Protein AF-A0A3M2SZV5-F1 (afdb_monomer_lite)

Radius of gyration: 18.26 Å; chains: 1; bounding box: 62×36×43 Å

Structure (mmCIF, N/CA/C/O backbone):
data_AF-A0A3M2SZV5-F1
#
_entry.id   AF-A0A3M2SZV5-F1
#
loop_
_atom_site.group_PDB
_atom_site.id
_atom_site.type_symbol
_atom_site.label_atom_id
_atom_site.label_alt_id
_atom_site.label_comp_id
_atom_site.label_asym_id
_atom_site.label_entity_id
_atom_site.label_seq_id
_atom_site.pdbx_PDB_ins_code
_atom_site.Cartn_x
_atom_site.Cartn_y
_atom_site.Cartn_z
_atom_site.occupancy
_atom_site.B_iso_or_equiv
_atom_site.auth_seq_id
_atom_site.auth_comp_id
_atom_site.auth_asym_id
_atom_site.auth_atom_id
_atom_site.pdbx_PDB_model_num
ATOM 1 N N . MET A 1 1 ? 15.591 15.649 13.069 1.00 65.69 1 MET A N 1
ATOM 2 C CA . MET A 1 1 ? 14.840 15.835 11.813 1.00 65.69 1 MET A CA 1
ATOM 3 C C . MET A 1 1 ? 13.362 15.881 12.160 1.00 65.69 1 MET A C 1
ATOM 5 O O . MET A 1 1 ? 12.915 15.000 12.886 1.00 65.69 1 MET A O 1
ATOM 9 N N . SER A 1 2 ? 12.635 16.928 11.766 1.00 85.44 2 SER A N 1
ATOM 10 C CA . SER A 1 2 ? 11.205 17.078 12.101 1.00 85.44 2 SER A CA 1
ATOM 11 C C . SER A 1 2 ? 10.302 16.428 11.044 1.00 85.44 2 SER A C 1
ATOM 13 O O . SER A 1 2 ? 10.729 16.198 9.913 1.00 85.44 2 SER A O 1
ATOM 15 N N . ALA A 1 3 ? 9.033 16.162 11.373 1.00 85.00 3 ALA A N 1
ATOM 16 C CA . ALA A 1 3 ? 8.074 15.637 10.394 1.00 85.00 3 ALA A CA 1
ATOM 17 C C . ALA A 1 3 ? 7.846 16.604 9.212 1.00 85.00 3 ALA A C 1
ATOM 19 O O . ALA A 1 3 ? 7.704 16.169 8.073 1.00 85.00 3 ALA A O 1
ATOM 20 N N . ALA A 1 4 ? 7.885 17.917 9.465 1.00 87.75 4 ALA A N 1
ATOM 21 C CA . ALA A 1 4 ? 7.800 18.940 8.421 1.00 87.75 4 ALA A CA 1
ATOM 22 C C . ALA A 1 4 ? 9.028 18.934 7.492 1.00 87.75 4 ALA A C 1
ATOM 24 O O . ALA A 1 4 ? 8.910 19.163 6.290 1.00 87.75 4 ALA A O 1
ATOM 25 N N . GLU A 1 5 ? 10.214 18.643 8.033 1.00 91.69 5 GLU A N 1
ATOM 26 C CA . GLU A 1 5 ? 11.435 18.505 7.238 1.00 91.69 5 GLU A CA 1
ATOM 27 C C . GLU A 1 5 ? 11.373 17.280 6.317 1.00 91.69 5 GLU A C 1
ATOM 29 O O . GLU A 1 5 ? 11.723 17.387 5.144 1.00 91.69 5 GLU A O 1
ATOM 34 N N . LEU A 1 6 ? 10.860 16.150 6.815 1.00 91.56 6 LEU A N 1
ATOM 35 C CA . LEU A 1 6 ? 10.626 14.950 6.009 1.00 91.56 6 LEU A CA 1
ATOM 36 C C . LEU A 1 6 ? 9.609 15.184 4.882 1.00 91.56 6 LEU A C 1
ATOM 38 O O . LEU A 1 6 ? 9.836 14.749 3.755 1.00 91.56 6 LEU A O 1
ATOM 42 N N . GLU A 1 7 ? 8.512 15.893 5.158 1.00 92.81 7 GLU A N 1
ATOM 43 C CA . GLU A 1 7 ? 7.506 16.233 4.142 1.00 92.81 7 GLU A CA 1
ATOM 44 C C . GLU A 1 7 ? 8.078 17.145 3.050 1.00 92.81 7 GLU A C 1
ATOM 46 O O . GLU A 1 7 ? 7.832 16.925 1.860 1.00 92.81 7 GLU A O 1
ATOM 51 N N . ARG A 1 8 ? 8.914 18.118 3.436 1.00 95.50 8 ARG A N 1
ATOM 52 C CA . ARG A 1 8 ? 9.645 18.963 2.484 1.00 95.50 8 ARG A CA 1
ATOM 53 C C . ARG A 1 8 ? 10.587 18.133 1.612 1.00 95.50 8 ARG A C 1
ATOM 55 O O . ARG A 1 8 ? 10.566 18.296 0.398 1.00 95.50 8 ARG A O 1
ATOM 62 N N . LEU A 1 9 ? 11.382 17.240 2.206 1.00 96.38 9 LEU A N 1
ATOM 63 C CA . LEU A 1 9 ? 12.314 16.385 1.462 1.00 96.38 9 LEU A CA 1
ATOM 64 C C . LEU A 1 9 ? 11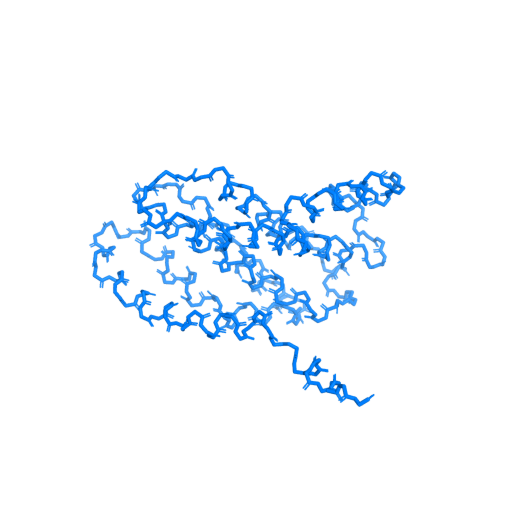.589 15.470 0.470 1.00 96.38 9 LEU A C 1
ATOM 66 O O . LEU A 1 9 ? 12.046 15.311 -0.661 1.00 96.38 9 LEU A O 1
ATOM 70 N N . LEU A 1 10 ? 10.449 14.898 0.870 1.00 95.50 10 LEU A N 1
ATOM 71 C CA . LEU A 1 10 ? 9.628 14.097 -0.031 1.00 95.50 10 LEU A CA 1
ATOM 72 C C . LEU A 1 10 ? 9.091 14.945 -1.191 1.00 95.50 10 LEU A C 1
ATOM 74 O O . LEU A 1 10 ? 9.194 14.524 -2.336 1.00 95.50 10 LEU A O 1
ATOM 78 N N . SER A 1 11 ? 8.599 16.154 -0.913 1.00 95.50 11 SER A N 1
ATOM 79 C CA . SER A 1 11 ? 8.091 17.073 -1.944 1.00 95.50 11 SER A CA 1
ATOM 80 C C . SER A 1 11 ? 9.188 17.497 -2.932 1.00 95.50 11 SER A C 1
ATOM 82 O O . SER A 1 11 ? 8.989 17.474 -4.144 1.00 95.50 11 SER A O 1
ATOM 84 N N . GLU A 1 12 ? 10.385 17.816 -2.434 1.00 96.75 12 GLU A N 1
ATOM 85 C CA . GLU A 1 12 ? 11.546 18.141 -3.273 1.00 96.75 12 GLU A CA 1
ATOM 86 C C . GLU A 1 12 ? 11.958 16.964 -4.153 1.00 96.75 12 GLU A C 1
ATOM 88 O O . GLU A 1 12 ? 12.277 17.138 -5.332 1.00 96.75 12 GLU A O 1
ATOM 93 N N . TRP A 1 13 ? 11.908 15.751 -3.603 1.00 96.50 13 TRP A N 1
ATOM 94 C CA . TRP A 1 13 ? 12.126 14.548 -4.384 1.00 96.50 13 TRP A CA 1
ATOM 95 C C . TRP A 1 13 ? 11.054 14.386 -5.469 1.00 96.50 13 TRP A C 1
ATOM 97 O O . TRP A 1 13 ? 11.414 14.200 -6.631 1.00 96.50 13 TRP A O 1
ATOM 107 N N . GLU A 1 14 ? 9.766 14.530 -5.143 1.00 95.69 14 GLU A N 1
ATOM 108 C CA . GLU A 1 14 ? 8.658 14.432 -6.107 1.00 95.69 14 GLU A CA 1
ATOM 109 C C . GLU A 1 14 ? 8.799 15.419 -7.274 1.00 95.69 14 GLU A C 1
ATOM 111 O O . GLU A 1 14 ? 8.461 15.085 -8.415 1.00 95.69 14 GLU A O 1
ATOM 116 N N . ASP A 1 15 ? 9.313 16.620 -7.008 1.00 94.88 15 ASP A N 1
ATOM 117 C CA . ASP A 1 15 ? 9.559 17.647 -8.021 1.00 94.88 15 ASP A CA 1
ATOM 118 C C . ASP A 1 15 ? 10.841 17.406 -8.827 1.00 94.88 15 ASP A C 1
ATOM 120 O O . ASP A 1 15 ? 10.909 17.772 -10.003 1.00 94.88 15 ASP A O 1
ATOM 124 N N . SER A 1 16 ? 11.835 16.731 -8.243 1.00 95.56 16 SER A N 1
ATOM 125 C CA . SER A 1 16 ? 13.064 16.335 -8.943 1.00 95.56 16 SER A CA 1
ATOM 126 C C . SER A 1 16 ? 12.867 15.165 -9.920 1.00 95.56 16 SER A C 1
ATOM 128 O O . SER A 1 16 ? 13.669 14.975 -10.839 1.00 95.56 16 SER A O 1
ATOM 130 N N . VAL A 1 17 ? 11.808 14.365 -9.743 1.00 92.94 17 VAL A N 1
ATOM 131 C CA . VAL A 1 17 ? 11.581 13.141 -10.523 1.00 92.94 17 VAL A CA 1
ATOM 132 C C . VAL A 1 17 ? 11.165 13.477 -11.972 1.00 92.94 17 VAL A C 1
ATOM 134 O O . VAL A 1 17 ? 10.203 14.219 -12.195 1.00 92.94 17 VAL A O 1
ATOM 137 N N . PRO A 1 18 ? 11.804 12.877 -13.000 1.00 91.56 18 PRO A N 1
ATOM 138 C CA . PRO A 1 18 ? 11.467 13.116 -14.405 1.00 91.56 18 PRO A CA 1
ATOM 139 C C . PRO A 1 18 ? 10.014 12.771 -14.755 1.00 91.56 18 PRO A C 1
ATOM 141 O O . PRO A 1 18 ? 9.464 11.776 -14.287 1.00 91.56 18 PRO A O 1
ATOM 144 N N . GLY A 1 19 ? 9.394 13.537 -15.659 1.00 86.94 19 GLY A N 1
ATOM 145 C CA . GLY A 1 19 ? 7.937 13.541 -15.857 1.00 86.94 19 GLY A CA 1
ATOM 146 C C . GLY A 1 19 ? 7.260 12.186 -16.122 1.00 86.94 19 GLY A C 1
ATOM 147 O O . GLY A 1 19 ? 6.138 11.978 -15.665 1.00 86.94 19 GLY A O 1
ATOM 148 N N . GLY A 1 20 ? 7.904 11.257 -16.837 1.00 87.25 20 GLY A N 1
ATOM 149 C CA . GLY A 1 20 ? 7.361 9.904 -17.037 1.00 87.25 20 GLY A CA 1
ATOM 150 C C . GLY A 1 20 ? 7.285 9.111 -15.730 1.00 87.25 20 GLY A C 1
ATOM 151 O O . GLY A 1 20 ? 6.232 8.586 -15.380 1.00 87.25 20 GLY A O 1
ATOM 152 N N . ILE A 1 21 ? 8.385 9.124 -14.979 1.00 89.62 21 ILE A N 1
ATOM 153 C CA . ILE A 1 21 ? 8.524 8.462 -13.682 1.00 89.62 21 ILE A CA 1
ATOM 154 C C . ILE A 1 21 ? 7.622 9.142 -12.643 1.00 89.62 21 ILE A C 1
ATOM 156 O O . ILE A 1 21 ? 6.918 8.468 -11.900 1.00 89.62 21 ILE A O 1
ATOM 160 N N . ARG A 1 22 ? 7.541 10.477 -12.656 1.00 91.81 22 ARG A N 1
ATOM 161 C CA . ARG A 1 22 ? 6.679 11.253 -11.755 1.00 91.81 22 ARG A CA 1
ATOM 162 C C . ARG A 1 22 ? 5.206 10.889 -11.931 1.00 91.81 22 ARG A C 1
ATOM 164 O O . ARG A 1 22 ? 4.488 10.740 -10.952 1.00 91.81 22 ARG A O 1
ATOM 171 N N . ARG A 1 23 ? 4.738 10.696 -13.171 1.00 91.31 23 ARG A N 1
ATOM 172 C CA . ARG A 1 23 ? 3.358 10.239 -13.425 1.00 91.31 23 ARG A CA 1
ATOM 173 C C . ARG A 1 23 ? 3.111 8.819 -12.920 1.00 91.31 23 ARG A C 1
ATOM 175 O O . ARG A 1 23 ? 2.054 8.581 -12.350 1.00 91.31 23 ARG A O 1
ATOM 182 N N . LEU A 1 24 ? 4.064 7.910 -13.110 1.00 92.38 24 LEU A N 1
ATOM 183 C CA . LEU A 1 24 ? 3.982 6.540 -12.598 1.00 92.38 24 LEU A CA 1
ATOM 184 C C . LEU A 1 24 ? 3.880 6.533 -11.069 1.00 92.38 24 LEU A C 1
ATOM 186 O O . LEU A 1 24 ? 2.961 5.939 -10.513 1.00 92.38 24 LEU A O 1
ATOM 190 N N . VAL A 1 25 ? 4.771 7.259 -10.397 1.00 92.31 25 VAL A N 1
ATOM 191 C CA . VAL A 1 25 ? 4.838 7.313 -8.933 1.00 92.31 25 VAL A CA 1
ATOM 192 C C . VAL A 1 25 ? 3.606 7.987 -8.340 1.00 92.31 25 VAL A C 1
ATOM 194 O O . VAL A 1 25 ? 2.918 7.382 -7.523 1.00 92.31 25 VAL A O 1
ATOM 197 N N . LEU A 1 26 ? 3.299 9.213 -8.777 1.00 91.62 26 LEU A N 1
ATOM 198 C CA . LEU A 1 26 ? 2.245 10.025 -8.168 1.00 91.62 26 LEU A CA 1
ATOM 199 C C . LEU A 1 26 ? 0.845 9.551 -8.567 1.00 91.62 26 LEU A C 1
ATOM 201 O O . LEU A 1 26 ? -0.056 9.528 -7.737 1.00 91.62 26 LEU A O 1
ATOM 205 N N . ARG A 1 27 ? 0.641 9.168 -9.835 1.00 89.06 27 ARG A N 1
ATOM 206 C CA . ARG A 1 27 ? -0.700 8.866 -10.371 1.00 89.06 27 ARG A CA 1
ATOM 207 C C . ARG A 1 27 ? -0.980 7.383 -10.571 1.00 89.06 27 ARG A C 1
ATOM 209 O O . ARG A 1 27 ? -2.142 7.018 -10.600 1.00 89.06 27 ARG A O 1
ATOM 216 N N . GLY A 1 28 ? 0.048 6.544 -10.682 1.00 87.81 28 GLY A N 1
ATOM 217 C CA . GLY A 1 28 ? -0.133 5.109 -10.915 1.00 87.81 28 GLY A CA 1
ATOM 218 C C . GLY A 1 28 ? -0.326 4.736 -12.368 1.00 87.81 28 GLY A C 1
ATOM 219 O O . GLY A 1 28 ? -0.798 3.651 -12.675 1.00 87.81 28 GLY A O 1
ATOM 220 N N . ASN A 1 29 ? 0.067 5.620 -13.279 1.00 84.25 29 ASN A N 1
ATOM 221 C CA . ASN A 1 29 ? -0.069 5.360 -14.702 1.00 84.25 29 ASN A CA 1
ATOM 222 C C . ASN A 1 29 ? 1.056 4.432 -15.187 1.00 84.25 29 ASN A C 1
ATOM 224 O O . ASN A 1 29 ? 2.215 4.629 -14.820 1.00 84.25 29 ASN A O 1
ATOM 228 N N . ASN A 1 30 ? 0.729 3.519 -16.107 1.00 82.56 30 ASN A N 1
ATOM 229 C CA . ASN A 1 30 ? 1.674 2.637 -16.806 1.00 82.56 30 ASN A CA 1
ATOM 230 C C . ASN A 1 30 ? 2.491 1.738 -15.858 1.00 82.56 30 ASN A C 1
ATOM 232 O O . ASN A 1 30 ? 3.724 1.785 -15.851 1.00 82.56 30 ASN A O 1
ATOM 236 N N . LEU A 1 31 ? 1.801 0.910 -15.068 1.00 90.38 31 LEU A N 1
ATOM 237 C CA . LEU A 1 31 ? 2.433 -0.078 -14.181 1.00 90.38 31 LEU A CA 1
ATOM 238 C C . LEU A 1 31 ? 3.010 -1.301 -14.921 1.00 90.38 31 LEU A C 1
ATOM 240 O O . LEU A 1 31 ? 3.653 -2.136 -14.291 1.00 90.38 31 LEU A O 1
ATOM 244 N N . ASP A 1 32 ? 2.854 -1.364 -16.247 1.00 87.12 32 ASP A N 1
ATOM 245 C CA . ASP A 1 32 ? 3.292 -2.487 -17.087 1.00 87.12 32 ASP A CA 1
ATOM 246 C C . ASP A 1 32 ? 4.822 -2.608 -17.199 1.00 87.12 32 ASP A C 1
ATOM 248 O O . ASP A 1 32 ? 5.353 -3.650 -17.586 1.00 87.12 32 ASP A O 1
ATOM 252 N N . ALA A 1 33 ? 5.558 -1.534 -16.893 1.00 88.00 33 ALA A N 1
ATOM 253 C CA . ALA A 1 33 ? 7.013 -1.583 -16.902 1.00 88.00 33 ALA A CA 1
ATOM 254 C C . ALA A 1 33 ? 7.527 -2.442 -15.726 1.00 88.00 33 ALA A C 1
ATOM 256 O O . ALA A 1 33 ? 7.054 -2.279 -14.596 1.00 88.00 33 ALA A O 1
ATOM 257 N N . PRO A 1 34 ? 8.535 -3.312 -15.934 1.00 87.50 34 PRO A N 1
ATOM 258 C CA . PRO A 1 34 ? 9.102 -4.118 -14.857 1.00 87.50 34 PRO A CA 1
ATOM 259 C C . PRO A 1 34 ? 9.517 -3.260 -13.653 1.00 87.50 34 PRO A C 1
ATOM 261 O O . PRO A 1 34 ? 10.268 -2.296 -13.790 1.00 87.50 34 PRO A O 1
ATOM 264 N N . GLY A 1 35 ? 9.008 -3.601 -12.467 1.00 90.00 35 GLY A N 1
ATOM 265 C CA . GLY A 1 35 ? 9.298 -2.882 -11.223 1.00 90.00 35 GLY A CA 1
ATOM 266 C C . GLY A 1 35 ? 8.485 -1.602 -10.987 1.00 90.00 35 GLY A C 1
ATOM 267 O O . GLY A 1 35 ? 8.577 -1.042 -9.897 1.00 90.00 35 GLY A O 1
ATOM 268 N N . ALA A 1 36 ? 7.645 -1.157 -11.928 1.00 93.88 36 ALA A N 1
ATOM 269 C CA . ALA A 1 36 ? 6.817 0.042 -11.765 1.00 93.88 36 ALA A CA 1
ATOM 270 C C . ALA A 1 36 ? 5.862 -0.051 -10.565 1.00 93.88 36 ALA A C 1
ATOM 272 O O . ALA A 1 36 ? 5.790 0.875 -9.756 1.00 93.88 36 ALA A O 1
ATOM 273 N N . ALA A 1 37 ? 5.174 -1.188 -10.416 1.00 95.38 37 ALA A N 1
ATOM 274 C CA . ALA A 1 37 ? 4.267 -1.435 -9.296 1.00 95.38 37 ALA A CA 1
ATOM 275 C C . ALA A 1 37 ? 4.999 -1.439 -7.939 1.00 95.38 37 ALA A C 1
ATOM 277 O O . ALA A 1 37 ? 4.530 -0.808 -6.992 1.00 95.38 37 ALA A O 1
ATOM 278 N N . ASN A 1 38 ? 6.193 -2.048 -7.870 1.00 95.44 38 ASN A N 1
ATOM 279 C CA . ASN A 1 38 ? 7.052 -1.982 -6.679 1.00 95.44 38 ASN A CA 1
ATOM 280 C C . ASN A 1 38 ? 7.441 -0.545 -6.356 1.00 95.44 38 ASN A C 1
ATOM 282 O O . ASN A 1 38 ? 7.339 -0.112 -5.216 1.00 95.44 38 ASN A O 1
ATOM 286 N N . PHE A 1 39 ? 7.875 0.216 -7.360 1.00 95.44 39 PHE A N 1
ATOM 287 C CA . PHE A 1 39 ? 8.334 1.575 -7.129 1.00 95.44 39 PHE A CA 1
ATOM 288 C C . PHE A 1 39 ? 7.206 2.491 -6.647 1.00 95.44 39 PHE A C 1
ATOM 290 O O . PHE A 1 39 ? 7.399 3.282 -5.722 1.00 95.44 39 PHE A O 1
ATOM 297 N N . ARG A 1 40 ? 6.001 2.330 -7.202 1.00 96.50 40 ARG A N 1
ATOM 298 C CA . ARG A 1 40 ? 4.814 3.021 -6.698 1.00 96.50 40 ARG A CA 1
ATOM 299 C C . ARG A 1 40 ? 4.504 2.625 -5.258 1.00 96.50 40 ARG A C 1
ATOM 301 O O . ARG A 1 40 ? 4.300 3.513 -4.434 1.00 96.50 40 ARG A O 1
ATOM 308 N N . LEU A 1 41 ? 4.498 1.331 -4.935 1.00 97.25 41 LEU A N 1
ATOM 309 C CA . LEU A 1 41 ? 4.223 0.887 -3.569 1.00 97.25 41 LEU A CA 1
ATOM 310 C C . LEU A 1 41 ? 5.302 1.360 -2.584 1.00 97.25 41 LEU A C 1
ATOM 312 O O . LEU A 1 41 ? 4.969 1.752 -1.473 1.00 97.25 41 LEU A O 1
ATOM 316 N N . ALA A 1 42 ? 6.572 1.408 -2.992 1.00 96.75 42 ALA A N 1
ATOM 317 C CA . ALA A 1 42 ? 7.660 1.964 -2.190 1.00 96.75 42 ALA A CA 1
ATOM 318 C C . ALA A 1 42 ? 7.430 3.445 -1.864 1.00 96.75 42 ALA A C 1
ATOM 320 O O . ALA A 1 42 ? 7.549 3.850 -0.709 1.00 96.75 42 ALA A O 1
ATOM 321 N N . TYR A 1 43 ? 7.044 4.246 -2.857 1.00 97.25 43 TYR A N 1
ATOM 322 C CA . TYR A 1 43 ? 6.697 5.648 -2.640 1.00 97.25 43 TYR A CA 1
ATOM 323 C C . TYR A 1 43 ? 5.501 5.812 -1.691 1.00 97.25 43 TYR A C 1
ATOM 325 O O . TYR A 1 43 ? 5.574 6.580 -0.730 1.00 97.25 43 TYR A O 1
ATOM 333 N N . LEU A 1 44 ? 4.421 5.057 -1.913 1.00 97.62 44 LEU A N 1
ATOM 334 C CA . LEU A 1 44 ? 3.251 5.099 -1.034 1.00 97.62 44 LEU A CA 1
ATOM 335 C C . LEU A 1 44 ? 3.588 4.639 0.3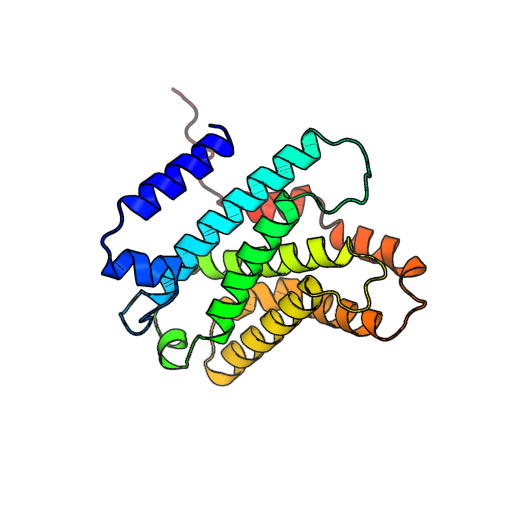91 1.00 97.62 44 LEU A C 1
ATOM 337 O O . LEU A 1 44 ? 3.087 5.221 1.349 1.00 97.62 44 LEU A O 1
ATOM 341 N N . ALA A 1 45 ? 4.476 3.655 0.549 1.00 96.00 45 ALA A N 1
ATOM 342 C CA . ALA A 1 45 ? 4.964 3.214 1.850 1.00 96.00 45 ALA A CA 1
ATOM 343 C C . ALA A 1 45 ? 5.730 4.327 2.580 1.00 96.00 45 ALA A C 1
ATOM 345 O O . ALA A 1 45 ? 5.499 4.546 3.767 1.00 96.00 45 ALA A O 1
ATOM 346 N N . VAL A 1 46 ? 6.582 5.082 1.877 1.00 95.81 46 VAL A N 1
ATOM 347 C CA . VAL A 1 46 ? 7.278 6.249 2.449 1.00 95.81 46 VAL A CA 1
ATOM 348 C C . VAL A 1 46 ? 6.282 7.333 2.870 1.00 95.81 46 VAL A C 1
ATOM 350 O O . VAL A 1 46 ? 6.369 7.827 3.995 1.00 95.81 46 VAL A O 1
ATOM 353 N N . LYS A 1 47 ? 5.291 7.665 2.026 1.00 95.62 47 LYS A N 1
ATOM 354 C CA . LYS A 1 47 ? 4.209 8.592 2.414 1.00 95.62 47 LYS A CA 1
ATOM 355 C C . LYS A 1 47 ? 3.474 8.097 3.656 1.00 95.62 47 LYS A C 1
ATOM 357 O O . LYS A 1 47 ? 3.218 8.879 4.566 1.00 95.62 47 LYS A O 1
ATOM 362 N N . LEU A 1 48 ? 3.125 6.812 3.698 1.00 94.25 48 LEU A N 1
ATOM 363 C CA . LEU A 1 48 ? 2.394 6.215 4.811 1.00 94.25 48 LEU A CA 1
ATOM 364 C C . LEU A 1 48 ? 3.199 6.325 6.109 1.00 94.25 48 LEU A C 1
ATOM 366 O O . LEU A 1 48 ? 2.654 6.744 7.127 1.00 94.25 48 LEU A O 1
ATOM 370 N N . LEU A 1 49 ? 4.496 6.008 6.068 1.00 91.25 49 LEU A N 1
ATOM 371 C CA . LEU A 1 49 ? 5.403 6.158 7.207 1.00 91.25 49 LEU A CA 1
ATOM 372 C C . LEU A 1 49 ? 5.467 7.608 7.691 1.00 91.25 49 LEU A C 1
ATOM 374 O O . LEU A 1 49 ? 5.338 7.853 8.888 1.00 91.25 49 LEU A O 1
ATOM 378 N N . LEU A 1 50 ? 5.579 8.573 6.775 1.00 91.81 50 LEU A N 1
ATOM 379 C CA . LEU A 1 50 ? 5.544 9.993 7.121 1.00 91.81 50 LEU A CA 1
ATOM 380 C C . LEU A 1 50 ? 4.239 10.377 7.836 1.00 91.81 50 LEU A C 1
AT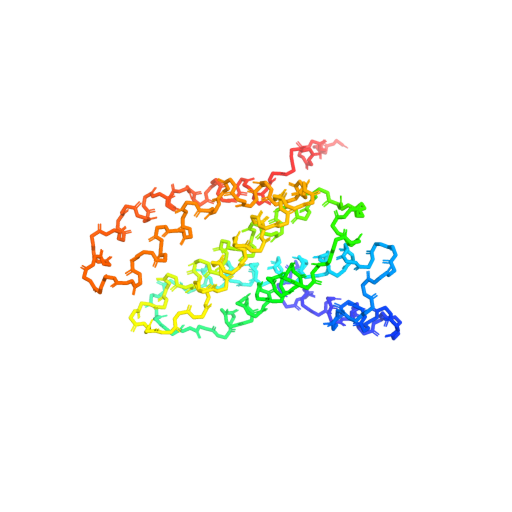OM 382 O O . LEU A 1 50 ? 4.283 11.034 8.876 1.00 91.81 50 LEU A O 1
ATOM 386 N N . ARG A 1 51 ? 3.081 9.933 7.328 1.00 89.81 51 ARG A N 1
ATOM 387 C CA . ARG A 1 51 ? 1.782 10.200 7.971 1.00 89.81 51 ARG A CA 1
ATOM 388 C C . ARG A 1 51 ? 1.676 9.564 9.354 1.00 89.81 51 ARG A C 1
ATOM 390 O O . ARG A 1 51 ? 1.110 10.173 10.254 1.00 89.81 51 ARG A O 1
ATOM 397 N N . ARG A 1 52 ? 2.249 8.376 9.552 1.00 85.88 52 ARG A N 1
ATOM 398 C CA . ARG A 1 52 ? 2.295 7.728 10.869 1.00 85.88 52 ARG A CA 1
ATOM 399 C C . ARG A 1 52 ? 3.149 8.513 11.860 1.00 85.88 52 ARG A C 1
ATOM 401 O O . ARG A 1 52 ? 2.660 8.818 12.936 1.00 85.88 52 ARG A O 1
ATOM 408 N N . ILE A 1 53 ? 4.350 8.932 11.456 1.00 85.88 53 ILE A N 1
ATOM 409 C CA . ILE A 1 53 ? 5.226 9.778 12.284 1.00 85.88 53 ILE A CA 1
ATOM 410 C C . ILE A 1 53 ? 4.507 11.071 12.696 1.00 85.88 53 ILE A C 1
ATOM 412 O O . ILE A 1 53 ? 4.605 11.490 13.847 1.00 85.88 53 ILE A O 1
ATOM 416 N N . GLN A 1 54 ? 3.766 11.698 11.776 1.00 84.81 54 GLN A N 1
ATOM 417 C CA . GLN A 1 54 ? 2.968 12.892 12.074 1.00 84.81 54 GLN A CA 1
ATOM 418 C C . GLN A 1 54 ? 1.879 12.610 13.119 1.00 84.81 54 GLN A C 1
ATOM 420 O O . GLN A 1 54 ? 1.789 13.336 14.105 1.00 84.81 54 GLN A O 1
ATOM 425 N N . LEU A 1 55 ? 1.104 11.534 12.948 1.00 82.12 55 LEU A N 1
ATOM 426 C CA . LEU A 1 55 ? 0.068 11.140 13.909 1.00 82.12 55 LEU A CA 1
ATOM 427 C C . LEU A 1 55 ? 0.638 10.796 15.293 1.00 82.12 55 LEU A C 1
ATOM 429 O O . LEU A 1 55 ? 0.043 11.160 16.306 1.00 82.12 55 LEU A O 1
ATOM 433 N N . ASP A 1 56 ? 1.779 10.109 15.349 1.00 79.75 56 ASP A N 1
ATOM 434 C CA . ASP A 1 56 ? 2.418 9.724 16.610 1.00 79.75 56 ASP A CA 1
ATOM 435 C C . ASP A 1 56 ? 2.964 10.955 17.355 1.00 79.75 56 ASP A C 1
ATOM 437 O O . ASP A 1 56 ? 2.836 11.057 18.578 1.00 79.75 56 ASP A O 1
ATOM 441 N N . LEU A 1 57 ? 3.499 11.938 16.621 1.00 79.62 57 LEU A N 1
ATOM 442 C CA . LEU A 1 57 ? 3.936 13.211 17.193 1.00 79.62 57 LEU A CA 1
ATOM 443 C C . LEU A 1 57 ? 2.757 14.072 17.667 1.00 79.62 57 LEU A C 1
ATOM 445 O O . LEU A 1 57 ? 2.856 14.734 18.692 1.00 79.62 57 LEU A O 1
ATOM 449 N N . GLU A 1 58 ? 1.628 14.060 16.962 1.00 74.75 58 GLU A N 1
ATOM 450 C CA . GLU A 1 58 ? 0.424 14.769 17.407 1.00 74.75 58 GLU A CA 1
ATOM 451 C C . GLU A 1 58 ? -0.182 14.131 18.662 1.00 74.75 58 GLU A C 1
ATOM 453 O O . GLU A 1 58 ? -0.581 14.851 19.577 1.00 74.75 58 GLU A O 1
ATOM 458 N N . LYS A 1 59 ? -0.176 12.793 18.758 1.00 69.25 59 LYS A N 1
ATOM 459 C CA . LYS A 1 59 ? -0.626 12.057 19.952 1.00 69.25 59 LYS A CA 1
ATOM 460 C C . LYS A 1 59 ? 0.195 12.413 21.195 1.00 69.25 59 LYS A C 1
ATOM 462 O O . LYS A 1 59 ? -0.361 12.467 22.287 1.00 69.25 59 LYS A O 1
ATOM 467 N N . SER A 1 60 ? 1.502 12.652 21.055 1.00 60.88 60 SER A N 1
ATOM 468 C CA . SER A 1 60 ? 2.352 13.025 22.197 1.00 60.88 60 SER A CA 1
ATOM 469 C C . SER A 1 60 ? 2.118 14.459 22.684 1.00 60.88 60 SER A C 1
ATOM 471 O O . SER A 1 60 ? 2.413 14.769 23.836 1.00 60.88 60 SER A O 1
ATOM 473 N N . VAL A 1 61 ? 1.561 15.322 21.830 1.00 58.56 61 VAL A N 1
ATOM 474 C CA . VAL A 1 61 ? 1.273 16.731 22.138 1.00 58.56 61 VAL A CA 1
ATOM 475 C C . VAL A 1 61 ? -0.171 16.925 22.619 1.00 58.56 61 VAL A C 1
ATOM 477 O O . VAL A 1 61 ? -0.432 17.778 23.467 1.00 58.56 61 VAL A O 1
ATOM 480 N N . MET A 1 62 ? -1.114 16.135 22.104 1.00 54.53 62 MET A N 1
ATOM 481 C CA . MET A 1 62 ? -2.541 16.215 22.420 1.00 54.53 62 MET A CA 1
ATOM 482 C C . MET A 1 62 ? -2.907 15.186 23.501 1.00 54.53 62 MET A C 1
ATOM 484 O O . MET A 1 62 ? -3.257 14.048 23.208 1.00 54.53 62 MET A O 1
ATOM 488 N N . HIS A 1 63 ? -2.857 15.590 24.774 1.00 51.31 63 HIS A N 1
ATOM 489 C CA . HIS A 1 63 ? -3.371 14.798 25.908 1.00 51.31 63 HIS A CA 1
ATOM 490 C C . HIS A 1 63 ? -4.905 14.851 26.061 1.00 51.31 63 HIS A C 1
ATOM 492 O O . HIS A 1 63 ? -5.441 14.383 27.065 1.00 51.31 63 HIS A O 1
ATOM 498 N N . THR A 1 64 ? -5.620 15.446 25.108 1.00 47.34 64 THR A N 1
ATOM 499 C CA . THR A 1 64 ? -7.062 15.687 25.198 1.00 47.34 64 THR A CA 1
ATOM 500 C C . THR A 1 64 ? -7.811 14.903 24.133 1.00 47.34 64 THR A C 1
ATOM 502 O O . THR A 1 64 ? -7.525 15.035 22.945 1.00 47.34 64 THR A O 1
ATOM 505 N N . ASP A 1 65 ? -8.771 14.116 24.609 1.00 51.88 65 ASP A N 1
ATOM 506 C CA . ASP A 1 65 ? -9.728 13.254 23.904 1.00 51.88 65 ASP A CA 1
ATOM 507 C C . ASP A 1 65 ? -10.747 14.078 23.083 1.00 51.88 65 ASP A C 1
ATOM 509 O O . ASP A 1 65 ? -11.956 13.919 23.220 1.00 51.88 65 ASP A O 1
ATOM 513 N N . ASP A 1 66 ? -10.273 15.064 22.312 1.00 47.56 66 ASP A N 1
ATOM 514 C CA . ASP A 1 66 ? -11.145 15.885 21.473 1.00 47.56 66 ASP A CA 1
ATOM 515 C C . ASP A 1 66 ? -11.477 15.108 20.190 1.00 47.56 66 ASP A C 1
ATOM 517 O O . ASP A 1 66 ? -10.622 14.881 19.332 1.00 47.56 66 ASP A O 1
ATOM 521 N N . ASP A 1 67 ? -12.739 14.682 20.089 1.00 51.28 67 ASP A N 1
ATOM 522 C CA . ASP A 1 67 ? -13.338 13.811 19.064 1.00 51.28 67 ASP A CA 1
ATOM 523 C C . ASP A 1 67 ? -13.365 14.420 17.642 1.00 51.28 67 ASP A C 1
ATOM 525 O O . ASP A 1 67 ? -14.015 13.899 16.727 1.00 51.28 67 ASP A O 1
ATOM 529 N N . THR A 1 68 ? -12.664 15.531 17.399 1.00 54.78 68 THR A N 1
ATOM 530 C CA . THR A 1 68 ? -12.558 16.107 16.056 1.00 54.78 68 THR A CA 1
ATOM 531 C C . THR A 1 68 ? -11.475 15.401 15.245 1.00 54.78 68 THR A C 1
ATOM 533 O O . THR A 1 68 ? -10.301 15.360 15.607 1.00 54.78 68 THR A O 1
ATOM 536 N N . VAL A 1 69 ? -11.865 14.858 14.085 1.00 61.09 69 VAL A N 1
ATOM 537 C CA . VAL A 1 69 ? -10.944 14.241 13.120 1.00 61.09 69 VAL A CA 1
ATOM 538 C C . VAL A 1 69 ? -9.961 15.305 12.627 1.00 61.09 69 VAL A C 1
ATOM 540 O O . VAL A 1 69 ? -10.267 16.083 11.721 1.00 61.09 69 VAL A O 1
ATOM 543 N N . ALA A 1 70 ? -8.781 15.353 13.246 1.00 69.75 70 ALA A N 1
ATOM 544 C CA . ALA A 1 70 ? -7.732 16.292 12.882 1.00 69.75 70 ALA A CA 1
ATOM 545 C C . ALA A 1 70 ? -7.369 16.152 11.388 1.00 69.75 70 ALA A C 1
ATOM 547 O O . ALA A 1 70 ? -7.425 15.047 10.833 1.00 69.75 70 ALA A O 1
ATOM 548 N N . PRO A 1 71 ? -6.958 17.240 10.707 1.00 75.81 71 PRO A N 1
ATOM 549 C CA . PRO A 1 71 ? -6.569 17.191 9.298 1.00 75.81 71 PRO A CA 1
ATOM 550 C C . PRO A 1 71 ? -5.526 16.108 8.985 1.00 75.81 71 PRO A C 1
ATOM 552 O O . PRO A 1 71 ? -5.541 15.532 7.899 1.00 75.81 71 PRO A O 1
ATOM 555 N N . SER A 1 72 ? -4.641 15.791 9.927 1.00 77.50 72 SER A N 1
ATOM 556 C CA . SER A 1 72 ? -3.644 14.720 9.832 1.00 77.50 72 SER A CA 1
ATOM 557 C C . SER A 1 72 ? -4.255 13.335 9.604 1.00 77.50 72 SER A C 1
ATOM 559 O O . SER A 1 72 ? -3.769 12.593 8.748 1.00 77.50 72 SER A O 1
ATOM 561 N N . PHE A 1 73 ? -5.373 13.012 10.264 1.00 82.81 73 PHE A N 1
ATOM 562 C CA . PHE A 1 73 ? -6.106 11.763 10.054 1.00 82.81 73 PHE A CA 1
ATOM 563 C C . PHE A 1 73 ? -6.648 11.647 8.634 1.00 82.81 73 PHE A C 1
ATOM 565 O O . PHE A 1 73 ? -6.572 10.572 8.046 1.00 82.81 73 PHE A O 1
ATOM 572 N N . ILE A 1 74 ? -7.120 12.749 8.046 1.00 87.62 74 ILE A N 1
ATOM 573 C CA . ILE A 1 74 ? -7.608 12.763 6.659 1.00 87.62 74 ILE A CA 1
ATOM 574 C C . ILE A 1 74 ? -6.462 12.452 5.687 1.00 87.62 74 ILE A C 1
ATOM 576 O O . ILE A 1 74 ? -6.624 11.650 4.768 1.00 87.62 74 ILE A O 1
ATOM 580 N N . HIS A 1 75 ? -5.289 13.061 5.880 1.00 89.88 75 HIS A N 1
ATOM 581 C CA . HIS A 1 75 ? -4.126 12.803 5.024 1.00 89.88 75 HIS A CA 1
ATOM 582 C C . HIS A 1 75 ? -3.600 11.370 5.183 1.00 89.88 75 HIS A C 1
ATOM 584 O O . HIS A 1 75 ? -3.218 10.732 4.197 1.00 89.88 75 HIS A O 1
ATOM 590 N N . ALA A 1 76 ? -3.603 10.857 6.414 1.00 90.81 76 ALA A N 1
ATOM 591 C CA . ALA A 1 76 ? -3.212 9.493 6.736 1.00 90.81 76 ALA A CA 1
ATOM 592 C C . ALA A 1 76 ? -4.171 8.465 6.115 1.00 90.81 76 ALA A C 1
ATOM 594 O O . ALA A 1 76 ? -3.717 7.531 5.455 1.00 90.81 76 ALA A O 1
ATOM 595 N N . GLN A 1 77 ? -5.482 8.693 6.243 1.00 92.94 77 GLN A N 1
ATOM 596 C CA . GLN A 1 77 ? -6.525 7.889 5.610 1.00 92.94 77 GLN A CA 1
ATOM 597 C C . GLN A 1 77 ? -6.333 7.846 4.093 1.00 92.94 77 GLN A C 1
ATOM 599 O O . GLN A 1 77 ? -6.164 6.764 3.543 1.00 92.94 77 GLN A O 1
ATOM 604 N N . ARG A 1 78 ? -6.266 9.006 3.426 1.00 94.38 78 ARG A N 1
ATOM 605 C CA . ARG A 1 78 ? -6.093 9.085 1.963 1.00 94.38 78 ARG A CA 1
ATOM 606 C C . ARG A 1 78 ? -4.859 8.331 1.476 1.00 94.38 78 ARG A C 1
ATOM 608 O O . ARG A 1 78 ? -4.912 7.636 0.472 1.00 94.38 78 ARG A O 1
ATOM 615 N N . THR A 1 79 ? -3.750 8.442 2.204 1.00 95.94 79 THR A N 1
ATOM 616 C CA . THR A 1 79 ? -2.511 7.740 1.845 1.00 95.94 79 THR A CA 1
ATOM 617 C C . THR A 1 79 ? -2.674 6.221 1.949 1.00 95.94 79 THR A C 1
ATOM 619 O O . THR A 1 79 ? -2.168 5.490 1.102 1.00 95.94 79 THR A O 1
ATOM 622 N N . ALA A 1 80 ? -3.387 5.730 2.966 1.00 96.88 80 ALA A N 1
ATOM 623 C CA . ALA A 1 80 ? -3.685 4.307 3.083 1.00 96.88 80 ALA A CA 1
ATOM 624 C C . ALA A 1 80 ? -4.668 3.835 1.997 1.00 96.88 80 ALA A C 1
ATOM 626 O O . ALA A 1 80 ? -4.459 2.774 1.417 1.00 96.88 80 ALA A O 1
ATOM 627 N N . GLU A 1 81 ? -5.680 4.639 1.663 1.00 97.00 81 GLU A N 1
ATOM 628 C CA . GLU A 1 81 ? -6.617 4.375 0.560 1.00 97.00 81 GLU A CA 1
ATOM 629 C C . GLU A 1 81 ? -5.899 4.281 -0.795 1.00 97.00 81 GLU A C 1
ATOM 631 O O . GLU A 1 81 ? -6.189 3.378 -1.576 1.00 97.00 81 GLU A O 1
ATOM 636 N N . GLU A 1 82 ? -4.898 5.131 -1.059 1.00 97.50 82 GLU A N 1
ATOM 637 C CA . GLU A 1 82 ? -4.060 5.034 -2.266 1.00 97.50 82 GLU A CA 1
ATOM 638 C C . GLU A 1 82 ? -3.367 3.661 -2.385 1.00 97.50 82 GLU A C 1
ATOM 640 O O . GLU A 1 82 ? -3.226 3.134 -3.491 1.00 97.50 82 GLU A O 1
ATOM 645 N N . ILE A 1 83 ? -2.956 3.058 -1.262 1.00 98.19 83 ILE A N 1
ATOM 646 C CA . ILE A 1 83 ? -2.357 1.714 -1.239 1.00 98.19 83 ILE A CA 1
ATOM 647 C C . ILE A 1 83 ? -3.417 0.644 -1.521 1.00 98.19 83 ILE A C 1
ATOM 649 O O . ILE A 1 83 ? -3.147 -0.280 -2.287 1.00 98.19 83 ILE A O 1
ATOM 653 N N . VAL A 1 84 ? -4.622 0.772 -0.953 1.00 97.94 84 VAL A N 1
ATOM 654 C CA . VAL A 1 84 ? -5.741 -0.145 -1.240 1.00 97.94 84 VAL A CA 1
ATOM 655 C C . VAL A 1 84 ? -6.089 -0.116 -2.727 1.00 97.94 84 VAL A C 1
ATOM 657 O O . VAL A 1 84 ? -6.151 -1.167 -3.362 1.00 97.94 84 VAL A O 1
ATOM 660 N N . HIS A 1 85 ? -6.240 1.076 -3.305 1.00 97.44 85 HIS A N 1
ATOM 661 C CA . HIS A 1 85 ? -6.532 1.233 -4.728 1.00 97.44 85 HIS A CA 1
ATOM 662 C C . HIS A 1 85 ? -5.430 0.659 -5.614 1.00 97.44 85 HIS A C 1
ATOM 664 O O . HIS A 1 85 ? -5.736 -0.061 -6.559 1.00 97.44 85 HIS A O 1
ATOM 670 N N . LEU A 1 86 ? -4.155 0.879 -5.270 1.00 97.44 86 LEU A N 1
ATOM 671 C CA . LEU A 1 86 ? -3.054 0.240 -5.989 1.00 97.44 86 LEU A CA 1
ATOM 672 C C . LEU A 1 86 ? -3.206 -1.284 -6.002 1.00 97.44 86 LEU A C 1
ATOM 674 O O . LEU A 1 86 ? -3.089 -1.881 -7.065 1.00 97.44 86 LEU A O 1
ATOM 678 N N . VAL A 1 87 ? -3.470 -1.910 -4.849 1.00 97.62 87 VAL A N 1
ATOM 679 C CA . VAL A 1 87 ? -3.637 -3.370 -4.757 1.00 97.62 87 VAL A CA 1
ATOM 680 C C . VAL A 1 87 ? -4.816 -3.852 -5.600 1.00 97.62 87 VAL A C 1
ATOM 682 O O . VAL A 1 87 ? -4.693 -4.864 -6.286 1.00 97.62 87 VAL A O 1
ATOM 685 N N . GLN A 1 88 ? -5.936 -3.130 -5.589 1.00 96.62 88 GLN A N 1
ATOM 686 C CA . GLN A 1 88 ? -7.117 -3.456 -6.396 1.00 96.62 88 GLN A CA 1
ATOM 687 C C . GLN A 1 88 ? -6.855 -3.363 -7.907 1.00 96.62 88 GLN A C 1
ATOM 689 O O . GLN A 1 88 ? -7.427 -4.132 -8.674 1.00 96.62 88 GLN A O 1
ATOM 694 N N . GLU A 1 89 ? -5.989 -2.444 -8.336 1.00 94.69 89 GLU A N 1
ATOM 695 C CA . GLU A 1 89 ? -5.628 -2.226 -9.743 1.00 94.69 89 GLU A CA 1
ATOM 696 C C . GLU A 1 89 ? -4.566 -3.213 -10.264 1.00 94.69 89 GLU A C 1
ATOM 698 O O . GLU A 1 89 ? -4.291 -3.256 -11.469 1.00 94.69 89 GLU A O 1
ATOM 703 N N . LEU A 1 90 ? -3.949 -4.017 -9.389 1.00 95.50 90 LEU A N 1
ATOM 704 C CA . LEU A 1 90 ? -2.988 -5.030 -9.817 1.00 95.50 90 LEU A CA 1
ATOM 705 C C . LEU A 1 90 ? -3.680 -6.110 -10.653 1.00 95.50 90 LEU A C 1
ATOM 707 O O . LEU A 1 90 ? -4.698 -6.678 -10.267 1.00 95.50 90 LEU A O 1
ATOM 711 N N . ASN A 1 91 ? -3.073 -6.428 -11.793 1.00 93.94 91 ASN A N 1
ATOM 712 C CA . ASN A 1 91 ? -3.496 -7.518 -12.658 1.00 93.94 91 ASN A CA 1
ATOM 713 C C . ASN A 1 91 ? -2.549 -8.718 -12.496 1.00 93.94 91 ASN A C 1
ATOM 715 O O . ASN A 1 91 ? -1.479 -8.618 -11.894 1.00 93.94 91 ASN A O 1
ATOM 719 N N . GLU A 1 92 ? -2.916 -9.846 -13.097 1.00 94.12 92 GLU A N 1
ATOM 720 C CA . GLU A 1 92 ? -2.153 -11.099 -13.042 1.00 94.12 92 GLU A CA 1
ATOM 721 C C . GLU A 1 92 ? -0.682 -10.940 -13.471 1.00 94.12 92 GLU A C 1
ATOM 723 O O . GLU A 1 92 ? 0.203 -11.564 -12.885 1.00 94.12 92 GLU A O 1
ATOM 728 N N . SER A 1 93 ? -0.390 -10.074 -14.451 1.00 93.00 93 SER A N 1
ATOM 729 C CA . SER A 1 93 ? 0.989 -9.833 -14.899 1.00 93.00 93 SER A CA 1
ATOM 730 C C . SER A 1 93 ? 1.827 -9.106 -13.843 1.00 93.00 93 SER A C 1
ATOM 732 O O . SER A 1 93 ? 2.991 -9.455 -13.646 1.00 93.00 93 SER A O 1
ATOM 734 N N . HIS A 1 94 ? 1.230 -8.163 -13.106 1.00 94.56 94 HIS A N 1
ATOM 735 C CA . HIS A 1 94 ? 1.888 -7.495 -11.983 1.00 94.56 94 HIS A CA 1
ATOM 736 C C . HIS A 1 94 ? 2.118 -8.465 -10.817 1.00 94.56 94 HIS A C 1
ATOM 738 O O . HIS A 1 94 ? 3.192 -8.462 -10.219 1.00 94.56 94 HIS A O 1
ATOM 744 N N . LEU A 1 95 ? 1.127 -9.303 -10.500 1.00 94.69 95 LEU A N 1
ATOM 745 C CA . LEU A 1 95 ? 1.166 -10.234 -9.364 1.00 94.69 95 LEU A CA 1
ATOM 746 C C . LEU A 1 95 ? 2.191 -11.357 -9.557 1.00 94.69 95 LEU A C 1
ATOM 748 O O . LEU A 1 95 ? 2.841 -11.761 -8.600 1.00 94.69 95 LEU A O 1
ATOM 752 N N . ARG A 1 96 ? 2.380 -11.821 -10.798 1.00 92.56 96 ARG A N 1
ATOM 753 C CA . ARG A 1 96 ? 3.431 -12.789 -11.161 1.00 92.56 96 ARG A CA 1
ATOM 754 C C . ARG A 1 96 ? 4.824 -12.174 -11.289 1.00 92.56 96 ARG A C 1
ATOM 756 O O . ARG A 1 96 ? 5.799 -12.902 -11.475 1.00 92.56 96 ARG A O 1
ATOM 763 N N . GLY A 1 97 ? 4.917 -10.848 -11.259 1.00 91.06 97 GLY A N 1
ATOM 764 C CA . GLY A 1 97 ? 6.185 -10.138 -11.253 1.00 91.06 97 GLY A CA 1
ATOM 765 C C . GLY A 1 97 ? 6.938 -10.323 -9.936 1.00 91.06 97 GLY A C 1
ATOM 766 O O . GLY A 1 97 ? 6.400 -10.783 -8.934 1.00 91.06 97 GLY A O 1
ATOM 767 N N . PHE A 1 98 ? 8.205 -9.922 -9.929 1.00 91.75 98 PHE A N 1
ATOM 768 C CA . PHE A 1 98 ? 8.975 -9.844 -8.691 1.00 91.75 98 PHE A CA 1
ATOM 769 C C . PHE A 1 98 ? 8.419 -8.738 -7.786 1.00 91.75 98 PHE A C 1
ATOM 771 O O . PHE A 1 98 ? 8.176 -7.630 -8.266 1.00 91.75 98 PHE A O 1
ATOM 778 N N . TRP A 1 99 ? 8.294 -9.014 -6.487 1.00 95.31 99 TRP A N 1
ATOM 779 C CA . TRP A 1 99 ? 7.922 -8.041 -5.463 1.00 95.31 99 TRP A CA 1
ATOM 780 C C . TRP A 1 99 ? 8.949 -7.994 -4.331 1.00 95.31 99 TRP A C 1
ATOM 782 O O . TRP A 1 99 ? 9.471 -9.021 -3.905 1.00 95.31 99 TRP A O 1
ATOM 792 N N . MET A 1 100 ? 9.226 -6.795 -3.819 1.00 94.25 100 MET A N 1
ATOM 793 C CA . MET A 1 100 ? 10.089 -6.628 -2.650 1.00 94.25 100 MET A CA 1
ATOM 794 C C . MET A 1 100 ? 9.361 -7.133 -1.391 1.00 94.25 100 MET A C 1
ATOM 796 O O . MET A 1 100 ? 8.292 -6.601 -1.078 1.00 94.25 100 MET A O 1
ATOM 800 N N . PRO A 1 101 ? 9.939 -8.064 -0.603 1.00 90.81 101 PRO A N 1
ATOM 801 C CA . PRO A 1 101 ? 9.276 -8.624 0.583 1.00 90.81 101 PRO A CA 1
ATOM 802 C C . PRO A 1 101 ? 8.827 -7.572 1.608 1.00 90.81 101 PRO A C 1
ATOM 804 O O . PRO A 1 101 ? 7.784 -7.712 2.243 1.00 90.81 101 PRO A O 1
ATOM 807 N N . MET A 1 102 ? 9.566 -6.461 1.712 1.00 88.12 102 MET A N 1
ATOM 808 C CA . MET A 1 102 ? 9.242 -5.332 2.597 1.00 88.12 102 MET A CA 1
ATOM 809 C C . MET A 1 102 ? 7.844 -4.741 2.358 1.00 88.12 102 MET A C 1
ATOM 811 O O . MET A 1 102 ? 7.258 -4.135 3.255 1.00 88.12 102 MET A O 1
ATOM 815 N N . HIS A 1 103 ? 7.278 -4.909 1.164 1.00 93.31 103 HIS A N 1
ATOM 816 C CA . HIS A 1 103 ? 5.952 -4.392 0.852 1.00 93.31 103 HIS A CA 1
ATOM 817 C C . HIS A 1 103 ? 4.825 -5.106 1.601 1.00 93.31 103 HIS A C 1
ATOM 819 O O . HIS A 1 103 ? 3.810 -4.469 1.874 1.00 93.31 103 HIS A O 1
ATOM 825 N N . ALA A 1 104 ? 5.016 -6.352 2.039 1.00 91.06 104 ALA A N 1
ATOM 826 C CA . ALA A 1 104 ? 4.046 -7.071 2.866 1.00 91.06 104 ALA A CA 1
ATOM 827 C C . ALA A 1 104 ? 3.693 -6.293 4.159 1.00 91.06 104 ALA A C 1
ATOM 829 O O . ALA A 1 104 ? 2.523 -6.167 4.549 1.00 91.06 104 ALA A O 1
ATOM 830 N N . PHE A 1 105 ? 4.695 -5.647 4.766 1.00 87.94 105 PHE A N 1
ATOM 831 C CA . PHE A 1 105 ? 4.510 -4.755 5.914 1.00 87.94 105 PHE A CA 1
ATOM 832 C C . PHE A 1 105 ? 3.759 -3.475 5.551 1.00 87.94 105 PHE A C 1
ATOM 834 O O . PHE A 1 105 ? 2.952 -2.989 6.339 1.00 87.94 105 PHE A O 1
ATOM 841 N N . SER A 1 106 ? 3.981 -2.934 4.352 1.00 92.50 106 SER A N 1
ATOM 842 C CA . SER A 1 106 ? 3.296 -1.719 3.889 1.00 92.50 106 SER A CA 1
ATOM 843 C C . SER A 1 106 ? 1.790 -1.953 3.737 1.00 92.50 106 SER A C 1
ATOM 845 O O . SER A 1 106 ? 0.995 -1.123 4.177 1.00 92.50 106 SER A O 1
ATOM 847 N N . LEU A 1 107 ? 1.395 -3.115 3.205 1.00 95.56 107 LEU A N 1
ATOM 848 C CA . LEU A 1 107 ? -0.009 -3.528 3.080 1.00 95.56 107 LEU A CA 1
ATOM 849 C C . LEU A 1 107 ? -0.682 -3.681 4.452 1.00 95.56 107 LEU A C 1
ATOM 851 O O . LEU A 1 107 ? -1.781 -3.173 4.687 1.00 95.56 107 LEU A O 1
ATOM 855 N N . THR A 1 108 ? 0.022 -4.318 5.388 1.00 91.06 108 THR A N 1
ATOM 856 C CA . THR A 1 108 ? -0.447 -4.513 6.770 1.00 91.06 108 THR A CA 1
ATOM 857 C C . THR A 1 108 ? -0.571 -3.177 7.505 1.00 91.06 108 THR A C 1
ATOM 859 O O . THR A 1 108 ? -1.573 -2.893 8.160 1.00 91.06 108 THR A O 1
ATOM 862 N N . SER A 1 109 ? 0.423 -2.303 7.353 1.00 89.88 109 SER A N 1
ATOM 863 C CA . SER A 1 109 ? 0.446 -0.968 7.955 1.00 89.88 109 SER A CA 1
ATOM 864 C C . SER A 1 109 ? -0.701 -0.091 7.443 1.00 89.88 109 SER A C 1
ATOM 866 O O . SER A 1 109 ? -1.349 0.589 8.236 1.00 89.88 109 SER A O 1
ATOM 868 N N . ALA A 1 110 ? -1.002 -0.140 6.141 1.00 95.56 110 ALA A N 1
ATOM 869 C CA . ALA A 1 110 ? -2.124 0.594 5.560 1.00 95.56 110 ALA A CA 1
ATOM 870 C C . ALA A 1 110 ? -3.467 0.088 6.112 1.00 95.56 110 ALA A C 1
ATOM 872 O O . ALA A 1 110 ? -4.293 0.880 6.565 1.00 95.56 110 ALA A O 1
ATOM 873 N N . THR A 1 111 ? -3.651 -1.235 6.146 1.00 93.69 111 THR A N 1
ATOM 874 C CA . THR A 1 111 ? -4.876 -1.877 6.645 1.00 93.69 111 THR A CA 1
ATOM 875 C C . THR A 1 111 ? -5.119 -1.563 8.121 1.00 93.69 111 THR A C 1
ATOM 877 O O . THR A 1 111 ? -6.202 -1.119 8.495 1.00 93.69 111 THR A O 1
ATOM 880 N N . THR A 1 112 ? -4.097 -1.716 8.968 1.00 89.31 112 THR A N 1
ATOM 881 C CA . THR A 1 112 ? -4.198 -1.422 10.410 1.00 89.31 112 THR A CA 1
ATOM 882 C C . THR A 1 112 ? -4.461 0.057 10.688 1.00 89.31 112 THR A C 1
ATOM 884 O O . THR A 1 112 ? -5.203 0.386 11.616 1.00 89.31 112 THR A O 1
ATOM 887 N N . LEU A 1 113 ? -3.908 0.964 9.876 1.00 88.38 113 LEU A N 1
ATOM 888 C CA . LEU A 1 113 ? -4.192 2.391 9.985 1.00 88.38 113 LEU A CA 1
ATOM 889 C C . LEU A 1 113 ? -5.654 2.703 9.647 1.00 88.38 113 LEU A C 1
ATOM 891 O O . LEU A 1 113 ? -6.304 3.415 10.410 1.00 88.38 113 LEU A O 1
ATOM 895 N N . LEU A 1 114 ? -6.186 2.148 8.555 1.00 91.19 114 LEU A N 1
ATOM 896 C CA . LEU A 1 114 ? -7.594 2.315 8.179 1.00 91.19 114 LEU A CA 1
ATOM 897 C C . LEU A 1 114 ? -8.537 1.786 9.264 1.00 91.19 114 LEU A C 1
ATOM 899 O O . LEU A 1 114 ? -9.480 2.482 9.635 1.00 91.19 114 LEU A O 1
ATOM 903 N N . LEU A 1 115 ? -8.237 0.616 9.839 1.00 86.69 115 LEU A N 1
ATOM 904 C CA . LEU A 1 115 ? -8.980 0.070 10.979 1.00 86.69 115 LEU A CA 1
ATOM 905 C C . LEU A 1 115 ? -8.965 1.026 12.176 1.00 86.69 115 LEU A C 1
ATOM 907 O O . LEU A 1 115 ? -10.013 1.344 12.732 1.00 86.69 115 LEU A O 1
A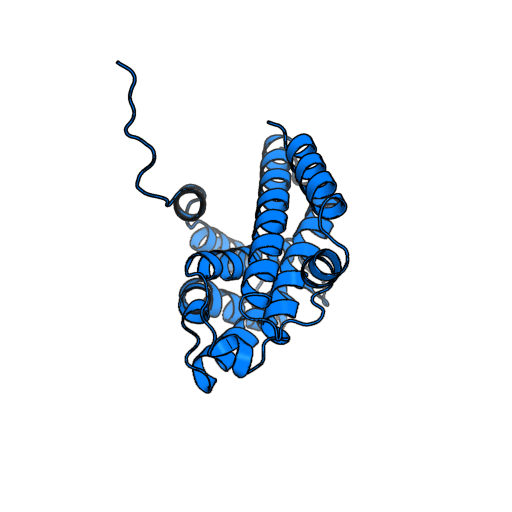TOM 911 N N . ARG A 1 116 ? -7.788 1.540 12.548 1.00 83.88 116 ARG A N 1
ATOM 912 C CA . ARG A 1 116 ? -7.636 2.472 13.674 1.00 83.88 116 ARG A CA 1
ATOM 913 C C . ARG A 1 116 ? -8.417 3.771 13.464 1.00 83.88 116 ARG A C 1
ATOM 915 O O . ARG A 1 116 ? -9.027 4.266 14.407 1.00 83.88 116 ARG A O 1
ATOM 922 N N . ILE A 1 117 ? -8.376 4.335 12.257 1.00 83.88 117 ILE A N 1
ATOM 923 C CA . ILE A 1 117 ? -9.117 5.559 11.915 1.00 83.88 117 ILE A CA 1
ATOM 924 C C . ILE A 1 117 ? -10.620 5.279 11.946 1.00 83.88 117 ILE A C 1
ATOM 926 O O . ILE A 1 117 ? -11.370 6.019 12.576 1.00 83.88 117 ILE A O 1
ATOM 930 N N . GLY A 1 118 ? -11.048 4.178 11.332 1.00 82.50 118 GLY A N 1
ATOM 931 C CA . GLY A 1 118 ? -12.448 3.788 11.275 1.00 82.50 118 GLY A CA 1
ATOM 932 C C . GLY A 1 118 ? -13.064 3.537 12.650 1.00 82.50 118 GLY A C 1
ATOM 933 O O . GLY A 1 118 ? -14.138 4.053 12.939 1.00 82.50 118 GLY A O 1
ATOM 934 N N . LEU A 1 119 ? -12.364 2.839 13.547 1.00 78.25 119 LEU A N 1
ATOM 935 C CA . LEU A 1 119 ? -12.847 2.566 14.908 1.00 78.25 119 LEU A CA 1
ATOM 936 C C . LEU A 1 119 ? -13.032 3.828 15.768 1.00 78.25 119 LEU A C 1
ATOM 938 O O . LEU A 1 119 ? -13.805 3.808 16.727 1.00 78.25 119 LEU A O 1
ATOM 942 N N . ARG A 1 120 ? -12.349 4.930 15.434 1.00 76.88 120 ARG A N 1
ATOM 943 C CA . ARG A 1 120 ? -12.556 6.229 16.093 1.00 76.88 120 ARG A CA 1
ATOM 944 C C . ARG A 1 120 ? -13.805 6.952 15.590 1.00 76.88 120 ARG A C 1
ATOM 946 O O . ARG A 1 120 ? -14.394 7.720 16.337 1.00 76.88 120 ARG A O 1
ATOM 953 N N . MET A 1 121 ? -14.253 6.681 14.365 1.00 72.19 121 MET A N 1
ATOM 954 C CA . MET A 1 121 ? -15.440 7.299 13.758 1.00 72.19 121 MET A CA 1
ATOM 955 C C . MET A 1 121 ? -16.749 6.636 14.234 1.00 72.19 121 MET A C 1
ATOM 957 O O . MET A 1 121 ? -17.542 6.148 13.423 1.00 72.19 121 MET A O 1
ATOM 961 N N . LYS A 1 122 ? -16.975 6.581 15.556 1.00 61.84 122 LYS A N 1
ATOM 962 C CA . LYS A 1 122 ? -18.154 5.930 16.155 1.00 61.84 122 LYS A CA 1
ATOM 963 C C . LYS A 1 122 ? -19.459 6.537 15.618 1.00 61.84 122 LYS A C 1
ATOM 965 O O . LYS A 1 122 ? -19.598 7.753 15.546 1.00 61.84 122 LYS A O 1
ATOM 970 N N . GLY A 1 123 ? -20.429 5.684 15.279 1.00 57.78 123 GLY A N 1
ATOM 971 C CA . GLY A 1 123 ? -21.797 6.105 14.939 1.00 57.78 123 GLY A CA 1
ATOM 972 C C . GLY A 1 123 ? -22.004 6.671 13.528 1.00 57.78 123 GLY A C 1
ATOM 973 O O . GLY A 1 123 ? -23.092 7.160 13.234 1.00 57.78 123 GLY A O 1
ATOM 974 N N . SER A 1 124 ? -21.007 6.606 12.638 1.00 59.50 124 SER A N 1
ATOM 975 C CA . SER A 1 124 ? -21.217 6.917 11.219 1.00 59.50 124 SER A CA 1
ATOM 976 C C . SER A 1 124 ? -21.747 5.685 10.483 1.00 59.50 124 SER A C 1
ATOM 978 O O . SER A 1 124 ? -21.034 4.692 10.357 1.00 59.50 124 SER A O 1
ATOM 980 N N . SER A 1 125 ? -22.954 5.770 9.915 1.00 61.94 125 SER A N 1
ATOM 981 C CA . SER A 1 125 ? -23.512 4.746 9.010 1.00 61.94 125 SER A CA 1
ATOM 982 C C . SER A 1 125 ? -22.678 4.538 7.732 1.00 61.94 125 SER A C 1
ATOM 984 O O . SER A 1 125 ? -22.917 3.611 6.955 1.00 61.94 125 SER A O 1
ATOM 986 N N . HIS A 1 126 ? -21.682 5.398 7.496 1.00 69.19 126 HIS A N 1
ATOM 987 C CA . HIS A 1 126 ? -20.779 5.354 6.355 1.00 69.19 126 HIS A CA 1
ATOM 988 C C . HIS A 1 126 ? -19.320 5.464 6.811 1.00 69.19 126 HIS A C 1
ATOM 990 O O . HIS A 1 126 ? -18.660 6.489 6.624 1.00 69.19 126 HIS A O 1
ATOM 996 N N . ASN A 1 127 ? -18.796 4.383 7.393 1.00 84.25 127 ASN A N 1
ATOM 997 C CA . ASN A 1 127 ? -17.399 4.291 7.804 1.00 84.25 127 ASN A CA 1
ATOM 998 C C . ASN A 1 127 ? -16.488 3.926 6.616 1.00 84.25 127 ASN A C 1
ATOM 1000 O O . ASN A 1 127 ? -16.155 2.767 6.367 1.00 84.25 127 ASN A O 1
ATOM 1004 N N . ALA A 1 128 ? -16.117 4.937 5.825 1.00 88.69 128 ALA A N 1
ATOM 1005 C CA . ALA A 1 128 ? -15.275 4.744 4.644 1.00 88.69 128 ALA A CA 1
ATOM 1006 C C . ALA A 1 128 ? -13.923 4.046 4.943 1.00 88.69 128 ALA A C 1
ATOM 1008 O O . ALA A 1 128 ? -13.588 3.131 4.187 1.00 88.69 128 ALA A O 1
ATOM 1009 N N . PRO A 1 129 ? -13.184 4.376 6.026 1.00 89.69 129 PRO A N 1
ATOM 1010 C CA . PRO A 1 129 ? -11.958 3.659 6.382 1.00 89.69 129 PRO A CA 1
ATOM 1011 C C . PRO A 1 129 ? -12.155 2.159 6.627 1.00 89.69 129 PRO A C 1
ATOM 1013 O O . PRO A 1 129 ? -11.385 1.356 6.099 1.00 89.69 129 PRO A O 1
ATOM 1016 N N . LEU A 1 130 ? -13.185 1.762 7.388 1.00 88.69 130 LEU A N 1
ATOM 1017 C CA . LEU A 1 130 ? -13.458 0.342 7.652 1.00 88.69 130 LEU A CA 1
ATOM 1018 C C . LEU A 1 130 ? -13.819 -0.407 6.371 1.00 88.69 130 LEU A C 1
ATOM 1020 O O . LEU A 1 130 ? -13.294 -1.495 6.125 1.00 88.69 130 LEU A O 1
ATOM 1024 N N . ARG A 1 131 ? -14.629 0.212 5.505 1.00 91.06 131 ARG A N 1
ATOM 1025 C CA . ARG A 1 131 ? -14.922 -0.338 4.178 1.00 91.06 131 ARG A CA 1
ATOM 1026 C C . ARG A 1 131 ? -13.649 -0.536 3.352 1.00 91.06 131 ARG A C 1
ATOM 1028 O O . ARG A 1 131 ? -13.469 -1.602 2.783 1.00 91.06 131 ARG A O 1
ATOM 1035 N N . MET A 1 132 ? -12.737 0.435 3.333 1.00 94.62 132 MET A N 1
ATOM 1036 C CA . MET A 1 132 ? -11.469 0.314 2.600 1.00 94.62 132 MET A CA 1
ATOM 1037 C C . MET A 1 132 ? -10.550 -0.772 3.174 1.00 94.62 132 MET A C 1
ATOM 1039 O O . MET A 1 132 ? -9.927 -1.507 2.412 1.00 94.62 132 MET A O 1
ATOM 1043 N N . ALA A 1 133 ? -10.502 -0.943 4.499 1.00 93.31 133 ALA A N 1
ATOM 1044 C CA . ALA A 1 133 ? -9.779 -2.058 5.118 1.00 93.31 133 ALA A CA 1
ATOM 1045 C C . ALA A 1 133 ? -10.380 -3.422 4.729 1.00 93.31 133 ALA A C 1
ATOM 1047 O O . ALA A 1 133 ? -9.648 -4.383 4.480 1.00 93.31 133 ALA A O 1
ATOM 1048 N N . ARG A 1 134 ? -11.712 -3.502 4.624 1.00 92.25 134 ARG A N 1
ATOM 1049 C CA . ARG A 1 134 ? -12.413 -4.689 4.122 1.00 92.25 134 ARG A CA 1
ATOM 1050 C C . ARG A 1 134 ? -12.093 -4.976 2.665 1.00 92.25 134 ARG A C 1
ATOM 1052 O O . ARG A 1 134 ? -11.748 -6.108 2.332 1.00 92.25 134 ARG A O 1
ATOM 1059 N N . ASP A 1 135 ? -12.170 -3.960 1.821 1.00 95.50 135 ASP A N 1
ATOM 1060 C CA . ASP A 1 135 ? -11.905 -4.098 0.396 1.00 95.50 135 ASP A CA 1
ATOM 1061 C C . ASP A 1 135 ? -10.447 -4.509 0.134 1.00 95.50 135 ASP A C 1
ATOM 1063 O O . ASP A 1 135 ? -10.186 -5.314 -0.761 1.00 95.50 135 ASP A O 1
ATOM 1067 N N . MET A 1 136 ? -9.508 -4.039 0.964 1.00 96.75 136 MET A N 1
ATOM 1068 C CA . MET A 1 136 ? -8.121 -4.507 0.966 1.00 96.75 136 MET A CA 1
ATOM 1069 C C . MET A 1 136 ? -8.027 -6.006 1.264 1.00 96.75 136 MET A C 1
ATOM 1071 O O . MET A 1 136 ? -7.418 -6.743 0.494 1.00 96.75 136 MET A O 1
ATOM 1075 N N . ALA A 1 137 ? -8.655 -6.487 2.343 1.00 95.06 137 ALA A N 1
ATOM 1076 C CA . ALA A 1 137 ? -8.627 -7.907 2.698 1.00 95.06 137 ALA A CA 1
ATOM 1077 C C . ALA A 1 137 ? -9.227 -8.795 1.591 1.00 95.06 137 ALA A C 1
ATOM 1079 O O . ALA A 1 137 ? -8.656 -9.833 1.260 1.00 95.06 137 ALA A O 1
ATOM 1080 N N . ILE A 1 138 ? -10.333 -8.363 0.975 1.00 95.75 138 ILE A N 1
ATOM 1081 C CA . ILE A 1 138 ? -10.963 -9.066 -0.153 1.00 95.75 138 ILE A CA 1
ATOM 1082 C C . ILE A 1 138 ? -10.015 -9.129 -1.358 1.00 95.75 138 ILE A C 1
ATOM 1084 O O . ILE A 1 138 ? -9.826 -10.203 -1.932 1.00 95.75 138 ILE A O 1
ATOM 1088 N N . ALA A 1 139 ? -9.396 -8.004 -1.731 1.00 97.50 139 ALA A N 1
ATOM 1089 C CA . ALA A 1 139 ? -8.462 -7.957 -2.855 1.00 97.50 139 ALA A CA 1
ATOM 1090 C C . ALA A 1 139 ? -7.244 -8.863 -2.616 1.00 97.50 139 ALA A C 1
ATOM 1092 O O . ALA A 1 139 ? -6.869 -9.642 -3.489 1.00 97.50 139 ALA A O 1
ATOM 1093 N N . LEU A 1 140 ? -6.669 -8.824 -1.412 1.00 97.25 140 LEU A N 1
ATOM 1094 C CA . LEU A 1 140 ? -5.535 -9.666 -1.034 1.00 97.25 140 LEU A CA 1
ATOM 1095 C C . LEU A 1 140 ? -5.882 -11.156 -1.057 1.00 97.25 140 LEU A C 1
ATOM 1097 O O . LEU A 1 140 ? -5.101 -11.948 -1.583 1.00 97.25 140 LEU A O 1
ATOM 1101 N N . GLN A 1 141 ? -7.055 -11.536 -0.545 1.00 96.50 141 GLN A N 1
ATOM 1102 C CA . GLN A 1 141 ? -7.522 -12.921 -0.599 1.00 96.50 141 GLN A CA 1
ATOM 1103 C C . GLN A 1 141 ? -7.661 -13.394 -2.052 1.00 96.50 141 GLN A C 1
ATOM 1105 O O . GLN A 1 141 ? -7.145 -14.451 -2.408 1.00 96.50 141 GLN A O 1
ATOM 1110 N N . SER A 1 142 ? -8.278 -12.576 -2.909 1.00 96.94 142 SER A N 1
ATOM 1111 C CA . SER A 1 142 ? -8.417 -12.865 -4.340 1.00 96.94 142 SER A CA 1
ATOM 1112 C C . SER A 1 142 ? -7.058 -13.038 -5.029 1.00 96.94 142 SER A C 1
ATOM 1114 O O . SER A 1 142 ? -6.863 -13.980 -5.800 1.00 96.94 142 SER A O 1
ATOM 1116 N N . HIS A 1 143 ? -6.087 -12.165 -4.750 1.00 97.25 143 HIS A N 1
ATOM 1117 C CA . HIS A 1 143 ? -4.745 -12.233 -5.346 1.00 97.25 143 HIS A CA 1
ATOM 1118 C C . HIS A 1 143 ? -3.953 -13.452 -4.870 1.00 97.25 143 HIS A C 1
ATOM 1120 O O . HIS A 1 143 ? -3.257 -14.093 -5.662 1.00 97.25 143 HIS A O 1
ATOM 1126 N N . ARG A 1 144 ? -4.100 -13.819 -3.594 1.00 96.25 144 ARG A N 1
ATOM 1127 C CA . ARG A 1 144 ? -3.524 -15.039 -3.024 1.00 96.25 144 ARG A CA 1
ATOM 1128 C C . ARG A 1 144 ? -4.104 -16.292 -3.679 1.00 96.25 144 ARG A C 1
ATOM 1130 O O . ARG A 1 144 ? -3.351 -17.168 -4.086 1.00 96.25 144 ARG A O 1
ATOM 1137 N N . GLU A 1 145 ? -5.424 -16.378 -3.805 1.00 96.56 145 GLU A N 1
ATOM 1138 C CA . GLU A 1 145 ? -6.105 -17.558 -4.353 1.00 96.56 145 GLU A CA 1
ATOM 1139 C C . GLU A 1 145 ? -5.886 -17.730 -5.860 1.00 96.56 145 GLU A C 1
ATOM 1141 O O . GLU A 1 145 ? -5.673 -18.846 -6.330 1.00 96.56 145 GLU A O 1
ATOM 1146 N N . SER A 1 146 ? -5.924 -16.635 -6.623 1.00 95.56 146 SER A N 1
ATOM 1147 C CA . SER A 1 146 ? -5.816 -16.678 -8.088 1.00 95.56 146 SER A CA 1
ATOM 1148 C C . SER A 1 146 ? -4.377 -16.780 -8.592 1.00 95.56 146 SER A C 1
ATOM 1150 O O . SER A 1 146 ? -4.118 -17.462 -9.584 1.00 95.56 146 SER A O 1
ATOM 1152 N N . CYS A 1 147 ? -3.440 -16.097 -7.929 1.00 94.50 147 CYS A N 1
ATOM 1153 C CA . CYS A 1 147 ? -2.072 -15.926 -8.418 1.00 94.50 147 CYS A CA 1
ATOM 1154 C C . CYS A 1 147 ? -1.002 -16.449 -7.455 1.00 94.50 147 CYS A C 1
ATOM 1156 O O . CYS A 1 147 ? 0.169 -16.458 -7.828 1.00 94.50 147 CYS A O 1
ATOM 1158 N N . GLY A 1 148 ? -1.369 -16.877 -6.242 1.00 94.31 148 GLY A N 1
ATOM 1159 C CA . GLY A 1 148 ? -0.400 -17.274 -5.220 1.00 94.31 148 GLY A CA 1
ATOM 1160 C C . GLY A 1 148 ? 0.463 -16.110 -4.733 1.00 94.31 148 GLY A C 1
ATOM 1161 O O . GLY A 1 148 ? 1.629 -16.328 -4.423 1.00 94.31 148 GLY A O 1
ATOM 1162 N N . TRP A 1 149 ? -0.068 -14.878 -4.731 1.00 95.94 149 TRP A N 1
ATOM 1163 C CA . TRP A 1 149 ? 0.704 -13.693 -4.349 1.00 95.94 149 TRP A CA 1
ATOM 1164 C C . TRP A 1 149 ? 1.061 -13.726 -2.855 1.00 95.94 149 TRP A C 1
ATOM 1166 O O . TRP A 1 149 ? 0.209 -13.516 -1.993 1.00 95.94 149 TRP A O 1
ATOM 1176 N N . ASP A 1 150 ? 2.330 -13.989 -2.562 1.00 92.62 150 ASP A N 1
ATOM 1177 C CA . ASP A 1 150 ? 2.890 -14.222 -1.226 1.00 92.62 150 ASP A CA 1
ATOM 1178 C C . ASP A 1 150 ? 2.860 -12.978 -0.326 1.00 92.62 150 ASP A C 1
ATOM 1180 O O . ASP A 1 150 ? 2.664 -13.076 0.885 1.00 92.62 150 ASP A O 1
ATOM 1184 N N . LEU A 1 151 ? 2.961 -11.778 -0.906 1.00 93.50 151 LEU A N 1
ATOM 1185 C CA . LEU A 1 151 ? 2.843 -10.520 -0.157 1.00 93.50 151 LEU A CA 1
ATOM 1186 C C . LEU A 1 151 ? 1.493 -10.365 0.562 1.00 93.50 151 LEU A C 1
ATOM 1188 O O . LEU A 1 151 ? 1.410 -9.626 1.548 1.00 93.50 151 LEU A O 1
ATOM 1192 N N . ALA A 1 152 ? 0.444 -11.046 0.089 1.00 94.25 152 ALA A N 1
ATOM 1193 C CA . ALA A 1 152 ? -0.870 -11.022 0.721 1.00 94.25 152 ALA A CA 1
ATOM 1194 C C . ALA A 1 152 ? -0.890 -11.764 2.065 1.00 94.25 152 ALA A C 1
ATOM 1196 O O . ALA A 1 152 ? -1.614 -11.345 2.971 1.00 94.25 152 ALA A O 1
ATOM 1197 N N . ASP A 1 153 ? -0.080 -12.818 2.221 1.00 90.69 153 ASP A N 1
ATOM 1198 C CA . ASP A 1 153 ? -0.118 -13.710 3.385 1.00 90.69 153 ASP A CA 1
ATOM 1199 C C . ASP A 1 153 ? 0.117 -12.951 4.691 1.00 90.69 153 ASP A C 1
ATOM 1201 O O . ASP A 1 153 ? -0.634 -13.110 5.653 1.00 90.69 153 ASP A O 1
ATOM 1205 N N . HIS A 1 154 ? 1.123 -12.071 4.717 1.00 86.81 154 HIS A N 1
ATOM 1206 C CA . HIS A 1 154 ? 1.454 -11.311 5.920 1.00 86.81 154 HIS A CA 1
ATOM 1207 C C . HIS A 1 154 ? 0.275 -10.452 6.389 1.00 86.81 154 HIS A C 1
ATOM 1209 O O . HIS A 1 154 ? -0.069 -10.451 7.567 1.00 86.81 154 HIS A O 1
ATOM 1215 N N . CYS A 1 155 ? -0.368 -9.719 5.481 1.00 89.44 155 CYS A N 1
ATOM 1216 C CA . CYS A 1 155 ? -1.480 -8.848 5.849 1.00 89.44 155 CYS A CA 1
ATOM 1217 C C . CYS A 1 155 ? -2.736 -9.653 6.211 1.00 89.44 155 CYS A C 1
ATOM 1219 O O . CYS A 1 155 ? -3.423 -9.310 7.171 1.00 89.44 155 CYS A O 1
ATOM 1221 N N . LEU A 1 156 ? -3.033 -10.734 5.483 1.00 92.06 156 LEU A N 1
ATOM 1222 C CA . LEU A 1 156 ? -4.195 -11.582 5.759 1.00 92.06 156 LEU A CA 1
ATOM 1223 C C . LEU A 1 156 ? -4.084 -12.258 7.128 1.00 92.06 156 LEU A C 1
ATOM 1225 O O . LEU A 1 156 ? -5.038 -12.197 7.901 1.00 92.06 156 LEU A O 1
ATOM 1229 N N . ASN A 1 157 ? -2.915 -12.802 7.470 1.00 88.62 157 ASN A N 1
ATOM 1230 C CA . ASN A 1 157 ? -2.680 -13.430 8.773 1.00 88.62 157 ASN A CA 1
ATOM 1231 C C . ASN A 1 157 ? -2.815 -12.438 9.938 1.00 88.62 157 ASN A C 1
ATOM 1233 O O . ASN A 1 157 ? -3.250 -12.821 11.018 1.00 88.62 157 ASN A O 1
ATOM 1237 N N . ASN A 1 158 ? -2.466 -11.165 9.723 1.00 78.44 158 ASN A N 1
ATOM 1238 C CA . ASN A 1 158 ? -2.496 -10.145 10.772 1.00 78.44 158 ASN A CA 1
ATOM 1239 C C . ASN A 1 158 ? -3.833 -9.393 10.882 1.00 78.44 158 ASN A C 1
ATOM 1241 O O . ASN A 1 158 ? -4.115 -8.810 11.927 1.00 78.44 158 ASN A O 1
ATOM 1245 N N . CYS A 1 159 ? -4.638 -9.322 9.815 1.00 80.12 159 CYS A N 1
ATOM 1246 C CA . CYS A 1 159 ? -5.783 -8.402 9.769 1.00 80.12 159 CYS A CA 1
ATOM 1247 C C . CYS A 1 159 ? -7.122 -9.030 9.361 1.00 80.12 159 CYS A C 1
ATOM 1249 O O . CYS A 1 159 ? -8.153 -8.427 9.652 1.00 80.12 159 CYS A O 1
ATOM 1251 N N . SER A 1 160 ? -7.158 -10.197 8.708 1.00 77.50 160 SER A N 1
ATOM 1252 C CA . SER A 1 160 ? -8.408 -10.739 8.133 1.00 77.50 160 SER A CA 1
ATOM 1253 C C . SER A 1 160 ? -9.503 -10.994 9.181 1.00 77.50 160 SER A C 1
ATOM 1255 O O . SER A 1 160 ? -10.641 -10.548 9.014 1.00 77.50 160 SER A O 1
ATOM 1257 N N . ASP A 1 161 ? -9.154 -11.612 10.309 1.00 77.00 161 ASP A N 1
ATOM 1258 C CA . ASP A 1 161 ? -10.083 -11.862 11.418 1.00 77.00 161 ASP A CA 1
ATOM 1259 C C . ASP A 1 161 ? -10.606 -10.566 12.052 1.00 77.00 161 ASP A C 1
ATOM 1261 O O . ASP A 1 161 ? -11.779 -10.463 12.410 1.00 77.00 161 ASP A O 1
ATOM 1265 N N . LEU A 1 162 ? -9.753 -9.547 12.181 1.00 78.56 162 LEU A N 1
ATOM 1266 C CA . LEU A 1 162 ? -10.157 -8.249 12.727 1.00 78.56 162 LEU A CA 1
ATOM 1267 C C . LEU A 1 162 ? -11.142 -7.544 11.791 1.00 78.56 162 LEU A C 1
ATOM 1269 O O . LEU A 1 162 ? -12.174 -7.043 12.231 1.00 78.56 162 LEU A O 1
ATOM 1273 N N . VAL A 1 163 ? -10.851 -7.551 10.491 1.00 78.69 163 VAL A N 1
ATOM 1274 C CA . VAL A 1 163 ? -11.683 -6.926 9.457 1.00 78.69 163 VAL A CA 1
ATOM 1275 C C . VAL A 1 163 ? -13.061 -7.595 9.373 1.00 78.69 163 VAL A C 1
ATOM 1277 O O . VAL A 1 163 ? -14.075 -6.904 9.271 1.00 78.69 163 VAL A O 1
ATOM 1280 N N . THR A 1 164 ? -13.126 -8.927 9.451 1.00 77.62 164 THR A N 1
ATOM 1281 C CA . THR A 1 164 ? -14.394 -9.683 9.401 1.00 77.62 164 THR A CA 1
ATOM 1282 C C . THR A 1 164 ? -15.254 -9.474 10.646 1.00 77.62 164 THR A C 1
ATOM 1284 O O . THR A 1 164 ? -16.462 -9.248 10.525 1.00 77.62 164 THR A O 1
ATOM 1287 N N . LYS A 1 165 ? -14.644 -9.482 11.837 1.00 75.94 165 LYS A N 1
ATOM 1288 C CA . LYS A 1 165 ? -15.336 -9.161 13.093 1.00 75.94 165 LYS A CA 1
ATOM 1289 C C . LYS A 1 165 ? -15.911 -7.749 13.056 1.00 75.94 165 LYS A C 1
ATOM 1291 O O . LYS A 1 165 ? -17.095 -7.575 13.318 1.00 75.94 165 LYS A O 1
ATOM 1296 N N . ILE A 1 166 ? -15.115 -6.757 12.654 1.00 70.50 166 ILE A N 1
ATOM 1297 C CA . ILE A 1 166 ? -15.559 -5.358 12.593 1.00 70.50 166 ILE A CA 1
ATOM 1298 C C . ILE A 1 166 ? -16.681 -5.164 11.561 1.00 70.50 166 ILE A C 1
ATOM 1300 O O . ILE A 1 166 ? -17.679 -4.519 11.867 1.00 70.50 166 ILE A O 1
ATOM 1304 N N . GLY A 1 167 ? -16.584 -5.783 10.380 1.00 64.19 167 GLY A N 1
ATOM 1305 C CA . GLY A 1 167 ? -17.644 -5.708 9.367 1.00 64.19 167 GLY A CA 1
ATOM 1306 C C . GLY A 1 167 ? -18.965 -6.369 9.787 1.00 64.19 167 GLY A C 1
ATOM 1307 O O . GLY A 1 167 ? -20.025 -5.981 9.302 1.00 64.19 167 GLY A O 1
ATOM 1308 N N . SER A 1 168 ? -18.925 -7.339 10.705 1.00 65.12 168 SER A N 1
ATOM 1309 C CA . SER A 1 168 ? -20.137 -7.951 11.272 1.00 65.12 168 SER A CA 1
ATOM 1310 C C . SER A 1 168 ? -20.817 -7.019 12.285 1.00 65.12 168 SER A C 1
ATOM 1312 O O . SER A 1 168 ? -22.040 -6.994 12.374 1.00 65.12 168 SER A O 1
ATOM 1314 N N . LEU A 1 169 ? -20.035 -6.191 12.985 1.00 60.19 169 LEU A N 1
ATOM 1315 C CA . LEU A 1 169 ? -20.512 -5.240 13.996 1.00 60.19 169 LEU A CA 1
ATOM 1316 C C . LEU A 1 169 ? -21.175 -3.992 13.403 1.00 60.19 169 LEU A C 1
ATOM 1318 O O . LEU A 1 169 ? -22.061 -3.427 14.029 1.00 60.19 169 LEU A O 1
ATOM 1322 N N . GLU A 1 170 ? -20.815 -3.583 12.184 1.00 55.59 170 GLU A N 1
ATOM 1323 C CA . GLU A 1 170 ? -21.527 -2.510 11.462 1.00 55.59 170 GLU A CA 1
ATOM 1324 C C . GLU A 1 170 ? -22.975 -2.897 11.091 1.00 55.59 170 GLU A C 1
ATOM 1326 O O . GLU A 1 170 ? -23.770 -2.033 10.730 1.00 55.59 170 GLU A O 1
ATOM 1331 N N . SER A 1 171 ? -23.319 -4.188 11.181 1.00 52.91 171 SER A N 1
ATOM 1332 C CA . SER A 1 171 ? -24.653 -4.727 10.873 1.00 52.91 171 SER A CA 1
ATOM 1333 C C . SER A 1 171 ? -25.585 -4.759 12.091 1.00 52.91 171 SER A C 1
ATOM 1335 O O . SER A 1 171 ? -26.801 -4.826 11.925 1.00 52.91 171 SER A O 1
ATOM 1337 N N . GLU A 1 172 ? -25.025 -4.739 13.304 1.00 50.50 172 GLU A N 1
ATOM 1338 C CA . GLU A 1 172 ? -25.753 -4.865 14.568 1.00 50.50 172 GLU A CA 1
ATOM 1339 C C . GLU A 1 172 ? -25.478 -3.627 15.434 1.00 50.50 172 GLU A C 1
ATOM 1341 O O . GLU A 1 172 ? -24.466 -3.543 16.128 1.00 50.50 172 GLU A O 1
ATOM 1346 N N . GLU A 1 173 ? -26.383 -2.644 15.390 1.00 48.50 173 GLU A N 1
ATOM 1347 C CA . GLU A 1 173 ? -26.219 -1.318 16.017 1.00 48.50 173 GLU A CA 1
ATOM 1348 C C . GLU A 1 173 ? -26.019 -1.322 17.557 1.00 48.50 173 GLU A C 1
ATOM 1350 O O . GLU A 1 173 ? -25.689 -0.279 18.118 1.00 48.50 173 GLU A O 1
ATOM 1355 N N . ASP A 1 174 ? -26.108 -2.460 18.258 1.00 42.94 174 ASP A N 1
ATOM 1356 C CA . ASP A 1 174 ? -26.172 -2.506 19.733 1.00 42.94 174 ASP A CA 1
ATOM 1357 C C . ASP A 1 174 ? -24.951 -3.103 20.469 1.00 42.94 174 ASP A C 1
ATOM 1359 O O . ASP A 1 174 ? -24.848 -2.974 21.692 1.00 42.94 174 ASP A O 1
ATOM 1363 N N . LEU A 1 175 ? -23.972 -3.710 19.785 1.00 45.75 175 LEU A N 1
ATOM 1364 C CA . LEU A 1 175 ? -22.850 -4.396 20.467 1.00 45.75 175 LEU A CA 1
ATOM 1365 C C . LEU A 1 175 ? -21.592 -3.542 20.672 1.00 45.75 175 LEU A C 1
ATOM 1367 O O . LEU A 1 175 ? -20.649 -3.970 21.345 1.00 45.75 175 LEU A O 1
ATOM 1371 N N . SER A 1 176 ? -21.582 -2.316 20.138 1.00 43.12 176 SER A N 1
ATOM 1372 C CA . SER A 1 176 ? -20.423 -1.417 20.197 1.00 43.12 176 SER A CA 1
ATOM 1373 C C . SER A 1 176 ? -19.911 -1.224 21.631 1.00 43.12 176 SER A C 1
ATOM 1375 O O . SER A 1 176 ? -18.708 -1.270 21.859 1.00 43.12 176 SER A O 1
ATOM 1377 N N . SER A 1 177 ? -20.801 -1.122 22.621 1.00 44.03 177 SER A N 1
ATOM 1378 C CA . SER A 1 177 ? -20.460 -0.843 24.024 1.00 44.03 177 SER A CA 1
ATOM 1379 C C . SER A 1 177 ? -19.789 -1.994 24.790 1.00 44.03 177 SER A C 1
ATOM 1381 O O . SER A 1 177 ? -19.065 -1.724 25.748 1.00 44.03 177 SER A O 1
ATOM 1383 N N . GLN A 1 178 ? -19.980 -3.255 24.382 1.00 43.91 178 GLN A N 1
ATOM 1384 C CA . GLN A 1 178 ? -19.461 -4.426 25.111 1.00 43.91 178 GLN A CA 1
ATOM 1385 C C . GLN A 1 178 ? -18.115 -4.925 24.579 1.00 43.91 178 GLN A C 1
ATOM 1387 O O . GLN A 1 178 ? -17.357 -5.545 25.319 1.00 43.91 178 GLN A O 1
ATOM 1392 N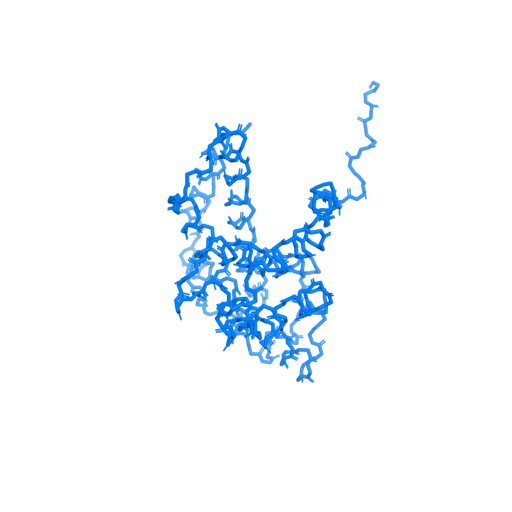 N . ILE A 1 179 ? -17.797 -4.620 23.319 1.00 44.16 179 ILE A N 1
ATOM 1393 C CA . ILE A 1 179 ? -16.594 -5.121 22.642 1.00 44.16 179 ILE A CA 1
ATOM 1394 C C . ILE A 1 179 ? -15.461 -4.091 22.669 1.00 44.16 179 ILE A C 1
ATOM 1396 O O . ILE A 1 179 ? -14.305 -4.475 22.531 1.00 44.16 179 ILE A O 1
ATOM 1400 N N . PHE A 1 180 ? -15.735 -2.800 22.918 1.00 42.88 180 PHE A N 1
ATOM 1401 C CA . PHE A 1 180 ? -14.675 -1.795 23.101 1.00 42.88 180 PHE A CA 1
ATOM 1402 C C . PHE A 1 180 ? -13.573 -2.243 24.073 1.00 42.88 180 PHE A C 1
ATOM 1404 O O . PHE A 1 180 ? -12.421 -2.080 23.693 1.00 42.88 180 PHE A O 1
ATOM 1411 N N . PRO A 1 181 ? -13.866 -2.859 25.238 1.00 38.91 181 PRO A N 1
ATOM 1412 C CA . PRO A 1 181 ? -12.837 -3.393 26.124 1.00 38.91 181 PRO A CA 1
ATOM 1413 C C . PRO A 1 181 ? -12.111 -4.605 25.533 1.00 38.91 181 PRO A C 1
ATOM 1415 O O . PRO A 1 181 ? -10.898 -4.662 25.634 1.00 38.91 181 PRO A O 1
ATOM 1418 N N . GLU A 1 182 ? -12.805 -5.543 24.877 1.00 37.62 182 GLU A N 1
ATOM 1419 C CA . GLU A 1 182 ? -12.189 -6.758 24.312 1.00 37.62 182 GLU A CA 1
ATOM 1420 C C . GLU A 1 182 ? -11.351 -6.492 23.055 1.00 37.62 182 GLU A C 1
ATOM 1422 O O . GLU A 1 182 ? -10.317 -7.124 22.851 1.00 37.62 182 GLU A O 1
ATOM 1427 N N . LEU A 1 183 ? -11.773 -5.562 22.196 1.00 40.78 183 LEU A N 1
ATOM 1428 C CA . LEU A 1 183 ? -10.990 -5.086 21.059 1.00 40.78 183 LEU A CA 1
ATOM 1429 C C . LEU A 1 183 ? -9.918 -4.109 21.527 1.00 40.78 183 LEU A C 1
ATOM 1431 O O . LEU A 1 183 ? -8.860 -4.109 20.926 1.00 40.78 183 LEU A O 1
ATOM 1435 N N . GLN A 1 184 ? -10.128 -3.340 22.604 1.00 38.69 184 GLN A N 1
ATOM 1436 C CA . GLN A 1 184 ? -9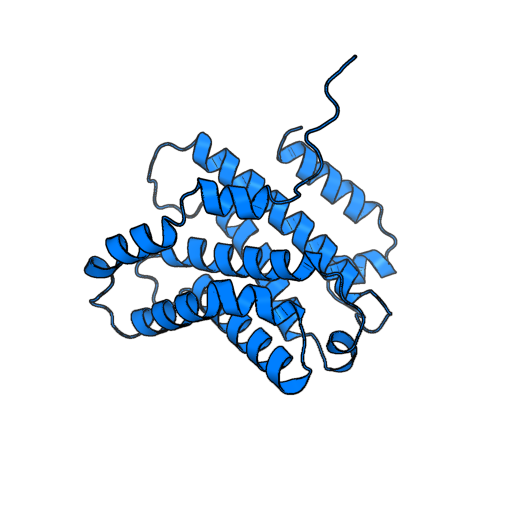.036 -2.628 23.265 1.00 38.69 184 GLN A CA 1
ATOM 1437 C C . GLN A 1 184 ? -8.024 -3.605 23.830 1.00 38.69 184 GLN A C 1
ATOM 1439 O O . GLN A 1 184 ? -6.874 -3.343 23.587 1.00 38.69 184 GLN A O 1
ATOM 1444 N N . THR A 1 185 ? -8.387 -4.726 24.462 1.00 36.88 185 THR A N 1
ATOM 1445 C CA . THR A 1 185 ? -7.427 -5.717 24.989 1.00 36.88 185 THR A CA 1
ATOM 1446 C C . THR A 1 185 ? -6.811 -6.609 23.908 1.00 36.88 185 THR A C 1
ATOM 1448 O O . THR A 1 185 ? -5.687 -7.061 24.070 1.00 36.88 185 THR A O 1
ATOM 1451 N N . ASN A 1 186 ? -7.512 -6.867 22.794 1.00 35.03 186 ASN A N 1
ATOM 1452 C CA . ASN A 1 186 ? -6.951 -7.564 21.623 1.00 35.03 186 ASN A CA 1
ATOM 1453 C C . ASN A 1 186 ? -6.150 -6.623 20.698 1.00 35.03 186 ASN A C 1
ATOM 1455 O O . ASN A 1 186 ? -5.319 -7.100 19.935 1.00 35.03 186 ASN A O 1
ATOM 1459 N N . LEU A 1 187 ? -6.403 -5.308 20.729 1.00 39.69 187 LEU A N 1
ATOM 1460 C CA . LEU A 1 187 ? -5.580 -4.258 20.104 1.00 39.69 187 LEU A CA 1
ATOM 1461 C C . LEU A 1 187 ? -4.565 -3.646 21.084 1.00 39.69 187 LEU A C 1
ATOM 1463 O O . LEU A 1 187 ? -3.684 -2.929 20.625 1.00 39.69 187 LEU A O 1
ATOM 1467 N N . ASP A 1 188 ? -4.628 -4.005 22.372 1.00 33.06 188 ASP A N 1
ATOM 1468 C CA . ASP A 1 188 ? -3.529 -4.034 23.352 1.00 33.06 188 ASP A CA 1
ATOM 1469 C C . ASP A 1 188 ? -2.641 -5.256 23.054 1.00 33.06 188 ASP A C 1
ATOM 1471 O O . ASP A 1 188 ? -2.022 -5.860 23.927 1.00 33.06 188 ASP A O 1
ATOM 1475 N N . ILE A 1 189 ? -2.527 -5.608 21.765 1.00 36.28 189 ILE A N 1
ATOM 1476 C CA . ILE A 1 189 ? -1.206 -5.785 21.176 1.00 36.28 189 ILE A CA 1
ATOM 1477 C C . ILE A 1 189 ? -0.452 -4.534 21.594 1.00 36.28 189 ILE A C 1
ATOM 1479 O O . ILE A 1 189 ? -0.602 -3.472 20.985 1.00 36.28 189 ILE A O 1
ATOM 1483 N N . ASP A 1 190 ? 0.211 -4.702 22.737 1.00 35.66 190 ASP A N 1
ATOM 1484 C CA . ASP A 1 190 ? 0.930 -3.718 23.512 1.00 35.66 190 ASP A CA 1
ATOM 1485 C C . ASP A 1 190 ? 1.517 -2.705 22.537 1.00 35.66 190 ASP A C 1
ATOM 1487 O O . ASP A 1 190 ? 2.050 -3.081 21.486 1.00 35.66 190 ASP A O 1
ATOM 1491 N N . GLN A 1 191 ? 1.365 -1.411 22.802 1.00 40.28 191 GLN A N 1
ATOM 1492 C CA . GLN A 1 191 ? 1.920 -0.412 21.894 1.00 40.28 191 GLN A CA 1
ATOM 1493 C C . GLN A 1 191 ? 3.418 -0.698 21.637 1.00 40.28 191 GLN A C 1
ATOM 1495 O O . GLN A 1 191 ? 3.898 -0.399 20.548 1.00 40.28 191 GLN A O 1
ATOM 1500 N N . SER A 1 192 ? 4.075 -1.420 22.560 1.00 37.88 192 SER A N 1
ATOM 1501 C CA . SER A 1 192 ? 5.369 -2.088 22.409 1.00 37.88 192 SER A CA 1
ATOM 1502 C C . SER A 1 192 ? 5.464 -3.167 21.307 1.00 37.88 192 SER A C 1
ATOM 1504 O O . SER A 1 192 ? 6.458 -3.157 20.605 1.00 37.88 192 SER A O 1
ATOM 1506 N N . ILE A 1 193 ? 4.476 -4.045 21.076 1.00 40.53 193 ILE A N 1
ATOM 1507 C CA . ILE A 1 193 ? 4.439 -5.071 20.006 1.00 40.53 193 ILE A CA 1
ATOM 1508 C C . ILE A 1 193 ? 4.144 -4.438 18.643 1.00 40.53 193 ILE A C 1
ATOM 1510 O O . ILE A 1 193 ? 4.725 -4.829 17.630 1.00 40.53 193 ILE A O 1
ATOM 1514 N N . LEU A 1 194 ? 3.256 -3.437 18.590 1.00 43.97 194 LEU A N 1
ATOM 1515 C CA . LEU A 1 194 ? 3.099 -2.629 17.379 1.00 43.97 194 LEU A CA 1
ATOM 1516 C C . LEU A 1 194 ? 4.412 -1.892 17.088 1.00 43.97 194 LEU A C 1
ATOM 1518 O O . LEU A 1 194 ? 4.884 -1.956 15.958 1.00 43.97 194 LEU A O 1
ATOM 1522 N N . GLU A 1 195 ? 5.042 -1.267 18.087 1.00 42.38 195 GLU A N 1
ATOM 1523 C CA . GLU A 1 195 ? 6.377 -0.667 17.967 1.00 42.38 195 GLU A CA 1
ATOM 1524 C C . GLU A 1 195 ? 7.464 -1.697 17.615 1.00 42.38 195 GLU A C 1
ATOM 1526 O O . GLU A 1 195 ? 8.325 -1.373 16.808 1.00 42.38 195 GLU A O 1
ATOM 1531 N N . GLU A 1 196 ? 7.402 -2.943 18.088 1.00 40.12 196 GLU A N 1
ATOM 1532 C CA . GLU A 1 196 ? 8.306 -4.053 17.739 1.00 40.12 196 GLU A CA 1
ATOM 1533 C C . GLU A 1 196 ? 8.132 -4.472 16.270 1.00 40.12 196 GLU A C 1
ATOM 1535 O O . GLU A 1 196 ? 9.107 -4.679 15.550 1.00 40.12 196 GLU A O 1
ATOM 1540 N N . LEU A 1 197 ? 6.895 -4.459 15.760 1.00 43.25 197 LEU A N 1
ATOM 1541 C CA . LEU A 1 197 ? 6.591 -4.660 14.340 1.00 43.25 197 LEU A CA 1
ATOM 1542 C C . LEU A 1 197 ? 7.099 -3.500 13.455 1.00 43.25 197 LEU A C 1
ATOM 1544 O O . LEU A 1 197 ? 7.392 -3.710 12.277 1.00 43.25 197 LEU A O 1
ATOM 1548 N N . PHE A 1 198 ? 7.211 -2.280 14.002 1.00 43.59 198 PHE A N 1
ATOM 1549 C CA . PHE A 1 198 ? 7.770 -1.102 13.312 1.00 43.59 198 PHE A CA 1
ATOM 1550 C C . PHE A 1 198 ? 9.281 -0.906 13.538 1.00 43.59 198 PHE A C 1
ATOM 1552 O O . PHE A 1 198 ? 9.913 -0.198 12.754 1.00 43.59 198 PHE A O 1
ATOM 1559 N N . THR A 1 199 ? 9.871 -1.538 14.558 1.00 41.94 199 THR A N 1
ATOM 1560 C CA . THR A 1 199 ? 11.311 -1.500 14.891 1.00 41.94 199 THR A CA 1
ATOM 1561 C C . THR A 1 199 ? 12.054 -2.779 14.502 1.00 41.94 199 THR A C 1
ATOM 1563 O O . THR A 1 199 ? 13.282 -2.802 14.558 1.00 41.94 199 THR A O 1
ATOM 1566 N N . GLY A 1 200 ? 11.342 -3.812 14.042 1.00 31.34 200 GLY A N 1
ATOM 1567 C CA . GLY A 1 200 ? 11.863 -5.111 13.619 1.00 31.34 200 GLY A CA 1
ATOM 1568 C C . GLY A 1 200 ? 12.712 -5.092 12.343 1.00 31.34 200 GLY A C 1
ATOM 1569 O O . GLY A 1 200 ? 12.398 -5.776 11.373 1.00 31.34 200 GLY A O 1
ATOM 1570 N N . ILE A 1 201 ? 13.826 -4.359 12.351 1.00 35.81 201 ILE A N 1
ATOM 1571 C CA . ILE A 1 201 ? 15.063 -4.801 11.707 1.00 35.81 201 ILE A CA 1
ATOM 1572 C C . ILE A 1 201 ? 15.994 -5.235 12.848 1.00 35.81 201 ILE A C 1
ATOM 1574 O O . ILE A 1 201 ? 16.640 -4.382 13.462 1.00 35.81 201 ILE A O 1
ATOM 1578 N N . PRO A 1 202 ? 16.108 -6.538 13.155 1.00 32.09 202 PRO A N 1
ATOM 1579 C CA . PRO A 1 202 ? 17.178 -7.005 14.017 1.00 32.09 202 PRO A CA 1
ATOM 1580 C C . PRO A 1 202 ? 18.484 -6.862 13.227 1.00 32.09 202 PRO A C 1
ATOM 1582 O O . PRO A 1 202 ? 18.707 -7.597 12.266 1.00 32.09 202 PRO A O 1
ATOM 1585 N N . GLY A 1 203 ? 19.325 -5.883 13.586 1.00 31.14 203 GLY A N 1
ATOM 1586 C CA . GLY A 1 203 ? 20.670 -5.769 13.006 1.00 31.14 203 GLY A CA 1
ATOM 1587 C C . GLY A 1 203 ? 21.323 -4.387 12.900 1.00 31.14 203 GLY A C 1
ATOM 1588 O O . GLY A 1 203 ? 22.353 -4.295 12.241 1.00 31.14 203 GLY A O 1
ATOM 1589 N N . LEU A 1 204 ? 20.794 -3.316 13.504 1.00 33.00 204 LEU A N 1
ATOM 1590 C CA . LEU A 1 204 ? 21.474 -2.000 13.519 1.00 33.00 204 LEU A CA 1
ATOM 1591 C C . LEU A 1 204 ? 21.766 -1.453 14.922 1.00 33.00 204 LEU A C 1
ATOM 1593 O O . LEU A 1 204 ? 21.918 -0.250 15.113 1.00 33.00 204 LEU A O 1
ATOM 1597 N N . SER A 1 205 ? 21.906 -2.339 15.900 1.00 34.03 205 SER A N 1
ATOM 1598 C CA . SER A 1 205 ? 22.355 -2.000 17.251 1.00 34.03 205 SER A CA 1
ATOM 1599 C C . SER A 1 205 ? 23.544 -2.868 17.645 1.00 34.03 205 SER A C 1
ATOM 1601 O O . SER A 1 205 ? 23.492 -3.603 18.615 1.00 34.03 205 SER A O 1
ATOM 1603 N N . GLU A 1 206 ? 24.623 -2.784 16.866 1.00 39.06 206 GLU A N 1
ATOM 1604 C CA . GLU A 1 206 ? 25.970 -3.124 17.338 1.00 39.06 206 GLU A CA 1
ATOM 1605 C C . GLU A 1 206 ? 27.017 -2.401 16.475 1.00 39.06 206 GLU A C 1
ATOM 1607 O O . GLU A 1 206 ? 27.728 -2.978 15.660 1.00 39.06 206 GLU A O 1
ATOM 1612 N N . VAL A 1 207 ? 27.088 -1.079 16.637 1.00 35.38 207 VAL A N 1
ATOM 1613 C CA . VAL A 1 207 ? 28.359 -0.355 16.497 1.00 35.38 207 VAL A CA 1
ATOM 1614 C C . VAL A 1 207 ? 28.447 0.592 17.688 1.00 35.38 207 VAL A C 1
ATOM 1616 O O . VAL A 1 207 ? 28.225 1.798 17.586 1.00 35.38 207 VAL A O 1
ATOM 1619 N N . GLU A 1 208 ? 28.713 0.013 18.858 1.00 33.75 208 GLU A N 1
ATOM 1620 C CA . GLU A 1 208 ? 29.275 0.768 19.970 1.00 33.75 208 GLU A CA 1
ATOM 1621 C C . GLU A 1 208 ? 30.711 1.159 19.604 1.00 33.75 208 GLU A C 1
ATOM 1623 O O . GLU A 1 208 ? 31.615 0.336 19.499 1.00 33.75 208 GLU A O 1
ATOM 1628 N N . MET A 1 209 ? 30.856 2.449 19.325 1.00 36.25 209 MET A N 1
ATOM 1629 C CA . MET A 1 209 ? 31.964 3.322 19.698 1.00 36.25 209 MET A CA 1
ATOM 1630 C C . MET A 1 209 ? 33.165 2.642 20.401 1.00 36.25 209 MET A C 1
ATOM 1632 O O . MET A 1 209 ? 33.131 2.375 21.604 1.00 36.25 209 MET A O 1
ATOM 1636 N N . GLN A 1 210 ? 34.264 2.495 19.658 1.00 34.28 210 GLN A N 1
ATOM 1637 C CA . GLN A 1 210 ? 35.633 2.614 20.175 1.00 34.28 210 GLN A CA 1
ATOM 1638 C C . GLN A 1 210 ? 36.385 3.663 19.362 1.00 34.28 210 GLN A C 1
ATOM 1640 O O . GLN A 1 210 ? 36.234 3.659 18.119 1.00 34.28 210 GLN A O 1
#

pLDDT: mean 77.54, std 21.62, range [31.14, 98.19]

Foldseek 3Di:
DDLVVLVVVLVVVLVVDDPVLNCLQVPVPDCVPACSLQNNLVNLLSQLVSLVSVVVVVCVVDPDPDLDCPVSLVSNLVSLLVNLVSLLPDDLSNLLGDHDLVSLLSLQSSLVSLVVSQLSVPPDLCSPSLVSSLSSLVSLVVSCVPRVRVSSVSNCVVPVVVSVVVVVVSVPNPCSVPCVVVVVVVVCCPVVNVVCSVVPPPDDPPDPDD

Secondary structure (DSSP, 8-state):
--HHHHHHHHHHHHHHS-HHHHHHHHH---TTSTTHHHHHHHHHHHHHHHHHHHHHHHHHH--S---S--HHHHHHHHHHHHHHHHHHH--HHHHTS---TTHHHHHHHHHHHHHHHHHHSTT-S--HHHHHHHHHHHHHHHHHHHH--THHHHHHHHHHHHHHHHHHHTT-TT-HHHHHHHHHHHH-S-HHHHHHHHH--TTS------

Sequence (210 aa):
MSAAELERLLSEWEDSVPGGIRRLVLRGNNLDAPGAANFRLAYLAVKLLLRRIQLDLEKSVMHTDDDTVAPSFIHAQRTAEEIVHLVQELNESHLRGFWMPMHAFSLTSATTLLLRIGLRMKGSSHNAPLRMARDMAIALQSHRESCGWDLADHCLNNCSDLVTKIGSLESEEDLSSQIFPELQTNLDIDQSILEELFTGIPGLSEVEMQ